Protein AF-A0A140IMV0-F1 (afdb_monomer_lite)

Radius of gyration: 42.69 Å; chains: 1; bounding box: 82×45×122 Å

Structure (mmCIF, N/CA/C/O backbone):
data_AF-A0A140IMV0-F1
#
_entry.id   AF-A0A140IMV0-F1
#
loop_
_atom_site.group_PDB
_atom_site.id
_atom_site.type_symbol
_atom_site.label_atom_id
_atom_site.label_alt_id
_atom_site.label_comp_id
_atom_site.label_asym_id
_atom_site.label_entity_id
_atom_site.label_seq_id
_atom_site.pdbx_PDB_ins_code
_atom_site.Cartn_x
_atom_site.Cartn_y
_atom_site.Cartn_z
_atom_site.occupancy
_atom_site.B_iso_or_equiv
_atom_site.auth_seq_id
_atom_site.auth_comp_id
_atom_site.auth_asym_id
_atom_site.auth_atom_id
_atom_site.pdbx_PDB_model_num
ATOM 1 N N . MET A 1 1 ? -24.530 -7.881 -41.278 1.00 32.69 1 MET A N 1
ATOM 2 C CA . MET A 1 1 ? -24.099 -7.333 -42.583 1.00 32.69 1 MET A CA 1
ATOM 3 C C . MET A 1 1 ? -24.247 -5.823 -42.525 1.00 32.69 1 MET A C 1
ATOM 5 O O . MET A 1 1 ? -25.367 -5.347 -42.619 1.00 32.69 1 MET A O 1
ATOM 9 N N . ILE A 1 2 ? -23.168 -5.076 -42.292 1.00 26.00 2 ILE A N 1
ATOM 10 C CA . ILE A 1 2 ? -23.199 -3.607 -42.349 1.00 26.00 2 ILE A CA 1
ATOM 11 C C . ILE A 1 2 ? -22.262 -3.194 -43.484 1.00 26.00 2 ILE A C 1
ATOM 13 O O . ILE A 1 2 ? -21.064 -3.448 -43.417 1.00 26.00 2 ILE A O 1
ATOM 17 N N . LYS A 1 3 ? -22.844 -2.632 -44.548 1.00 30.38 3 LYS A N 1
ATOM 18 C CA . LYS A 1 3 ? -22.146 -1.852 -45.575 1.00 30.38 3 LYS A CA 1
ATOM 19 C C . LYS A 1 3 ? -21.940 -0.439 -45.022 1.00 30.38 3 LYS A C 1
ATOM 21 O O . LYS A 1 3 ? -22.886 0.121 -44.475 1.00 30.38 3 LYS A O 1
ATOM 26 N N . SER A 1 4 ? -20.768 0.153 -45.224 1.00 29.03 4 SER A N 1
ATOM 27 C CA . SER A 1 4 ? -20.570 1.598 -45.068 1.00 29.03 4 SER A CA 1
ATOM 28 C C . SER A 1 4 ? -19.849 2.156 -46.292 1.00 29.03 4 SER A C 1
ATOM 30 O O . SER A 1 4 ? -18.659 1.917 -46.485 1.00 29.03 4 SER A O 1
ATOM 32 N N . ASP A 1 5 ? -20.616 2.874 -47.111 1.00 29.89 5 ASP A N 1
ATOM 33 C CA . ASP A 1 5 ? -20.166 3.780 -48.167 1.00 29.89 5 ASP A CA 1
ATOM 34 C C . ASP A 1 5 ? -19.356 4.944 -47.575 1.00 29.89 5 ASP A C 1
ATOM 36 O O . ASP A 1 5 ? -19.823 5.620 -46.656 1.00 29.89 5 ASP A O 1
ATOM 40 N N . ILE A 1 6 ? -18.196 5.255 -48.159 1.00 30.48 6 ILE A N 1
ATOM 41 C CA . ILE A 1 6 ? -17.514 6.544 -47.978 1.00 30.48 6 ILE A CA 1
ATOM 42 C C . ILE A 1 6 ? -17.309 7.153 -49.369 1.00 30.48 6 ILE A C 1
ATOM 44 O O . ILE A 1 6 ? -16.515 6.658 -50.165 1.00 30.48 6 ILE A O 1
ATOM 48 N N . ARG A 1 7 ? -18.042 8.233 -49.673 1.00 29.97 7 ARG A N 1
ATOM 49 C CA . ARG A 1 7 ? -17.827 9.083 -50.858 1.00 29.97 7 ARG A CA 1
ATOM 50 C C . ARG A 1 7 ? -16.947 10.275 -50.481 1.00 29.97 7 ARG A C 1
ATOM 52 O O . ARG A 1 7 ? -17.288 11.017 -49.563 1.00 29.97 7 ARG A O 1
ATOM 59 N N . VAL A 1 8 ? -15.863 10.489 -51.226 1.00 37.72 8 VAL A N 1
ATOM 60 C CA . VAL A 1 8 ? -15.030 11.703 -51.162 1.00 37.72 8 VAL A CA 1
ATOM 61 C C . VAL A 1 8 ? -15.778 12.849 -51.855 1.00 37.72 8 VAL A C 1
ATOM 63 O O . VAL A 1 8 ? -16.279 12.676 -52.963 1.00 37.72 8 VAL A O 1
ATOM 66 N N . LYS A 1 9 ? -15.915 13.994 -51.177 1.00 36.72 9 LYS A N 1
ATOM 67 C CA . LYS A 1 9 ? -16.896 15.044 -51.509 1.00 36.72 9 LYS A CA 1
ATOM 68 C C . LYS A 1 9 ? -16.379 16.254 -52.297 1.00 36.72 9 LYS A C 1
ATOM 70 O O . LYS A 1 9 ? -17.172 17.164 -52.498 1.00 36.72 9 LYS A O 1
ATOM 75 N N . ASP A 1 10 ? -15.130 16.298 -52.765 1.00 36.03 10 ASP A N 1
ATOM 76 C CA . ASP A 1 10 ? -14.659 17.495 -53.479 1.00 36.03 10 ASP A CA 1
ATOM 77 C C . ASP A 1 10 ? -13.614 17.203 -54.583 1.00 36.03 10 ASP A C 1
ATOM 79 O O . ASP A 1 10 ? -12.468 16.861 -54.271 1.00 36.03 10 ASP A O 1
ATOM 83 N N . PRO A 1 11 ? -13.973 17.309 -55.880 1.00 39.28 11 PRO A N 1
ATOM 84 C CA . PRO A 1 11 ? -13.062 17.033 -56.996 1.00 39.28 11 PRO A CA 1
ATOM 85 C C . PRO A 1 11 ? -11.949 18.085 -57.152 1.00 39.28 11 PRO A C 1
ATOM 87 O O . PRO A 1 11 ? -10.886 17.775 -57.694 1.00 39.28 11 PRO A O 1
ATOM 90 N N . CYS A 1 12 ? -12.133 19.302 -56.628 1.00 33.38 12 CYS A N 1
ATOM 91 C CA . CYS A 1 12 ? -11.136 20.377 -56.710 1.00 33.38 12 CYS A CA 1
ATOM 92 C C . CYS A 1 12 ? -9.928 20.135 -55.788 1.00 33.38 12 CYS A C 1
ATOM 94 O O . CYS A 1 12 ? -8.799 20.496 -56.128 1.00 33.38 12 CYS A O 1
ATOM 96 N N . LEU A 1 13 ? -10.142 19.461 -54.652 1.00 39.31 13 LEU A N 1
ATOM 97 C CA . LEU A 1 13 ? -9.079 19.103 -53.709 1.00 39.31 13 LEU A CA 1
ATOM 98 C C . LEU A 1 13 ? -8.133 18.043 -54.303 1.00 39.31 13 LEU A C 1
ATOM 100 O O . LEU A 1 13 ? -6.920 18.118 -54.115 1.00 39.31 13 LEU A O 1
ATOM 104 N N . GLY A 1 14 ? -8.676 17.109 -55.092 1.00 36.22 14 GLY A N 1
ATOM 105 C CA . GLY A 1 14 ? -7.896 16.091 -55.801 1.00 36.22 14 GLY A CA 1
ATOM 106 C C . GLY A 1 14 ? -6.920 16.687 -56.817 1.00 36.22 14 GLY A C 1
ATOM 107 O O . GLY A 1 14 ? -5.756 16.292 -56.875 1.00 36.22 14 GLY A O 1
ATOM 108 N N . ILE A 1 15 ? -7.356 17.692 -57.579 1.00 37.53 15 ILE A N 1
ATOM 109 C CA . ILE A 1 15 ? -6.535 18.330 -58.622 1.00 37.53 15 ILE A CA 1
ATOM 110 C C . ILE A 1 15 ? -5.399 19.169 -58.008 1.00 37.53 15 ILE A C 1
ATOM 112 O O . ILE A 1 15 ? -4.266 19.125 -58.491 1.00 37.53 15 ILE A O 1
ATOM 116 N N . LEU A 1 16 ? -5.661 19.870 -56.898 1.00 35.12 16 LEU A N 1
ATOM 117 C CA . LEU A 1 16 ? -4.664 20.700 -56.208 1.00 35.12 16 LEU A CA 1
ATOM 118 C C . LEU A 1 16 ? -3.542 19.863 -55.563 1.00 35.12 16 LEU A C 1
ATOM 120 O O . LEU A 1 16 ? -2.374 20.259 -55.584 1.00 35.12 16 LEU A O 1
ATOM 124 N N . ILE A 1 17 ? -3.890 18.688 -55.028 1.00 37.38 17 ILE A N 1
ATOM 125 C CA . ILE A 1 17 ? -2.933 17.720 -54.473 1.00 37.38 17 ILE A CA 1
ATOM 126 C C . ILE A 1 17 ? -2.073 17.128 -55.597 1.00 37.38 17 ILE A C 1
ATOM 128 O O . ILE A 1 17 ? -0.850 17.087 -55.480 1.00 37.38 17 ILE A O 1
ATOM 132 N N . THR A 1 18 ? -2.690 16.768 -56.726 1.00 38.25 18 THR A N 1
ATOM 133 C CA . THR A 1 18 ? -1.988 16.165 -57.872 1.00 38.25 18 THR A CA 1
ATOM 134 C C . THR A 1 18 ? -0.963 17.128 -58.491 1.00 38.25 18 THR A C 1
ATOM 136 O O . THR A 1 18 ? 0.164 16.729 -58.789 1.00 38.25 18 THR A O 1
ATOM 139 N N . LEU A 1 19 ? -1.304 18.418 -58.612 1.00 33.97 19 LEU A N 1
ATOM 140 C CA . LEU A 1 19 ? -0.394 19.450 -59.130 1.00 33.97 19 LEU A CA 1
ATOM 141 C C . LEU A 1 19 ? 0.765 19.769 -58.170 1.00 33.97 19 LEU A C 1
ATOM 143 O O . LEU A 1 19 ? 1.889 19.973 -58.625 1.00 33.97 19 LEU A O 1
ATOM 147 N N . ARG A 1 20 ? 0.535 19.763 -56.848 1.00 35.16 20 ARG A N 1
ATOM 148 C CA . ARG A 1 20 ? 1.615 19.949 -55.857 1.00 35.16 20 ARG A CA 1
ATOM 149 C C . ARG A 1 20 ? 2.569 18.756 -55.795 1.00 35.16 20 ARG A C 1
ATOM 151 O O . ARG A 1 20 ? 3.771 18.962 -55.639 1.00 35.16 20 ARG A O 1
ATOM 158 N N . CYS A 1 21 ? 2.063 17.535 -55.969 1.00 35.91 21 CYS A N 1
ATOM 159 C CA . CYS A 1 21 ? 2.893 16.334 -56.050 1.00 35.91 21 CYS A CA 1
ATOM 160 C C . CYS A 1 21 ? 3.811 16.366 -57.284 1.00 35.91 21 CYS A C 1
ATOM 162 O O . CYS A 1 21 ? 5.008 16.122 -57.151 1.00 35.91 21 CYS A O 1
ATOM 164 N N . LEU A 1 22 ? 3.303 16.751 -58.460 1.00 35.62 22 LEU A N 1
ATOM 165 C CA . LEU A 1 22 ? 4.102 16.832 -59.694 1.00 35.62 22 LEU A CA 1
ATOM 166 C C . LEU A 1 22 ? 5.290 17.808 -59.593 1.00 35.62 22 LEU A C 1
ATOM 168 O O . LEU A 1 22 ? 6.370 17.509 -60.099 1.00 35.62 22 LEU A O 1
ATOM 172 N N . VAL A 1 23 ? 5.124 18.935 -58.892 1.00 37.00 23 VAL A N 1
ATOM 173 C CA . VAL A 1 23 ? 6.201 19.922 -58.675 1.00 37.00 23 VAL A CA 1
ATOM 174 C C . VAL A 1 23 ? 7.258 19.412 -57.685 1.00 37.00 23 VAL A C 1
ATOM 176 O O . VAL A 1 23 ? 8.443 19.682 -57.865 1.00 37.00 23 VAL A O 1
ATOM 179 N N . TYR A 1 24 ? 6.860 18.636 -56.671 1.00 36.84 24 TYR A N 1
ATOM 180 C CA . TYR A 1 24 ? 7.780 18.099 -55.660 1.00 36.84 24 TYR A CA 1
ATOM 181 C C . TYR A 1 24 ? 8.620 16.919 -56.190 1.00 36.84 24 TYR A C 1
ATOM 183 O O . TYR A 1 24 ? 9.798 16.785 -55.858 1.00 36.84 24 TYR A O 1
ATOM 191 N N . PHE A 1 25 ? 8.051 16.094 -57.076 1.00 40.47 25 PHE A N 1
ATOM 192 C CA . PHE A 1 25 ? 8.742 14.933 -57.652 1.00 40.47 25 PHE A CA 1
ATOM 193 C C . PHE A 1 25 ? 9.698 15.266 -58.806 1.00 40.47 25 PHE A C 1
ATOM 195 O O . PHE A 1 25 ? 10.614 14.484 -59.067 1.00 40.47 25 PHE A O 1
ATOM 202 N N . GLY A 1 26 ? 9.567 16.439 -59.438 1.00 36.75 26 GLY A N 1
ATOM 203 C CA . GLY A 1 26 ? 10.489 16.893 -60.487 1.00 36.75 26 GLY A CA 1
ATOM 204 C C . GLY A 1 26 ? 11.943 17.085 -60.025 1.00 36.75 26 GLY A C 1
ATOM 205 O O . GLY A 1 26 ? 12.837 17.119 -60.863 1.00 36.75 26 GLY A O 1
ATOM 206 N N . PHE A 1 27 ? 12.198 17.169 -58.712 1.00 36.78 27 PHE A N 1
ATOM 207 C CA . PHE A 1 27 ? 13.518 17.512 -58.161 1.00 36.78 27 PHE A CA 1
ATOM 208 C C . PHE A 1 27 ? 14.241 16.388 -57.396 1.00 36.78 27 PHE A C 1
ATOM 210 O O . PHE A 1 27 ? 15.430 16.525 -57.125 1.00 36.78 27 PHE A O 1
ATOM 217 N N . GLN A 1 28 ? 13.573 15.284 -57.034 1.00 37.41 28 GLN A N 1
ATOM 218 C CA . GLN A 1 28 ? 14.140 14.266 -56.120 1.00 37.41 28 GLN A CA 1
ATOM 219 C C . GLN A 1 28 ? 14.054 12.814 -56.641 1.00 37.41 28 GLN A C 1
ATOM 221 O O . GLN A 1 28 ? 14.652 11.913 -56.054 1.00 37.41 28 GLN A O 1
ATOM 226 N N . GLY A 1 29 ? 13.369 12.560 -57.764 1.00 40.28 29 GLY A N 1
ATOM 227 C CA . GLY A 1 29 ? 13.136 11.202 -58.285 1.00 40.28 29 GLY A CA 1
ATOM 228 C C . GLY A 1 29 ? 14.360 10.473 -58.862 1.00 40.28 29 GLY A C 1
ATOM 229 O O . GLY A 1 29 ? 14.289 9.274 -59.114 1.00 40.28 29 GLY A O 1
ATOM 230 N N . PHE A 1 30 ? 15.490 11.156 -59.062 1.00 38.12 30 PHE A N 1
ATOM 231 C CA . PHE A 1 30 ? 16.636 10.579 -59.776 1.00 38.12 30 PHE A CA 1
ATOM 232 C C . PHE A 1 30 ? 17.578 9.727 -58.908 1.00 38.12 30 PHE A C 1
ATOM 234 O O . PHE A 1 30 ? 18.278 8.871 -59.439 1.00 38.12 30 PHE A O 1
ATOM 241 N N . ASN A 1 31 ? 17.578 9.895 -57.580 1.00 38.22 31 ASN A N 1
ATOM 242 C CA . ASN A 1 31 ? 18.575 9.243 -56.716 1.00 38.22 31 ASN A CA 1
ATOM 243 C C . ASN A 1 31 ? 18.195 7.829 -56.239 1.00 38.22 31 ASN A C 1
ATOM 245 O O . ASN A 1 31 ? 19.066 7.087 -55.793 1.00 38.22 31 ASN A O 1
ATOM 249 N N . TYR A 1 32 ? 16.930 7.416 -56.368 1.00 38.84 32 TYR A N 1
ATOM 250 C CA . TYR A 1 32 ? 16.455 6.107 -55.885 1.00 38.84 32 TYR A CA 1
ATOM 251 C C . TYR A 1 32 ? 16.381 5.013 -56.965 1.00 38.84 32 TYR A C 1
ATOM 253 O O . TYR A 1 32 ? 16.213 3.839 -56.640 1.00 38.84 32 TYR A O 1
ATOM 261 N N . LEU A 1 33 ? 16.575 5.367 -58.240 1.00 39.72 33 LEU A N 1
ATOM 262 C CA . LEU A 1 33 ? 16.543 4.439 -59.382 1.00 39.72 33 LEU A CA 1
ATOM 263 C C . LEU A 1 33 ? 17.687 3.404 -59.383 1.00 39.72 33 LEU A C 1
ATOM 265 O O . LEU A 1 33 ? 17.587 2.392 -60.070 1.00 39.72 33 LEU A O 1
ATOM 269 N N . ASN A 1 34 ? 18.747 3.616 -58.595 1.00 40.22 34 ASN A N 1
ATOM 270 C CA . ASN A 1 34 ? 19.960 2.790 -58.637 1.00 40.22 34 ASN A CA 1
ATOM 271 C C . ASN A 1 34 ? 20.009 1.629 -57.628 1.00 40.22 34 ASN A C 1
ATOM 273 O O . ASN A 1 34 ? 20.915 0.806 -57.717 1.00 40.22 34 ASN A O 1
ATOM 277 N N . LEU A 1 35 ? 19.075 1.533 -56.674 1.00 41.47 35 LEU A N 1
ATOM 278 C CA . LEU A 1 35 ? 19.192 0.559 -55.577 1.00 41.47 35 LEU A CA 1
ATOM 279 C C . LEU A 1 35 ? 18.556 -0.815 -55.859 1.00 41.47 35 LEU A C 1
ATOM 281 O O . LEU A 1 35 ? 19.020 -1.794 -55.287 1.00 41.47 35 LEU A O 1
ATOM 285 N N . TYR A 1 36 ? 17.562 -0.934 -56.756 1.00 42.25 36 TYR A N 1
ATOM 286 C CA . TYR A 1 36 ? 16.886 -2.222 -57.029 1.00 42.25 36 TYR A CA 1
ATOM 287 C C . TYR A 1 36 ? 16.381 -2.367 -58.485 1.00 42.25 36 TYR A C 1
ATOM 289 O O . TYR A 1 36 ? 15.182 -2.239 -58.745 1.00 42.25 36 TYR A O 1
ATOM 297 N N . PRO A 1 37 ? 17.262 -2.677 -59.458 1.00 41.34 37 PRO A N 1
ATOM 298 C CA . PRO A 1 37 ? 16.902 -2.742 -60.883 1.00 41.34 37 PRO A CA 1
ATOM 299 C C . PRO A 1 37 ? 15.989 -3.927 -61.249 1.00 41.34 37 PRO A C 1
ATOM 301 O O . PRO A 1 37 ? 15.184 -3.844 -62.175 1.00 41.34 37 PRO A O 1
ATOM 304 N N . SER A 1 38 ? 16.087 -5.040 -60.517 1.00 40.31 38 SER A N 1
ATOM 305 C CA . SER A 1 38 ? 15.395 -6.299 -60.834 1.00 40.31 38 SER A CA 1
ATOM 306 C C . SER A 1 38 ? 13.896 -6.300 -60.511 1.00 40.31 38 SER A C 1
ATOM 308 O O . SER A 1 38 ? 13.166 -7.148 -61.021 1.00 40.31 38 SER A O 1
ATOM 310 N N . PHE A 1 39 ? 13.410 -5.343 -59.715 1.00 40.59 39 PHE A N 1
ATOM 311 C CA . PHE A 1 39 ? 11.999 -5.260 -59.317 1.00 40.59 39 PHE A CA 1
ATOM 312 C C . PHE A 1 39 ? 11.104 -4.533 -60.337 1.00 40.59 39 PHE A C 1
ATOM 314 O O . PHE A 1 39 ? 9.889 -4.726 -60.346 1.00 40.59 39 PHE A O 1
ATOM 321 N N . TRP A 1 40 ? 11.686 -3.735 -61.237 1.00 42.19 40 TRP A N 1
ATOM 322 C CA . TRP A 1 40 ? 10.932 -2.903 -62.187 1.00 42.19 40 TRP A CA 1
ATOM 323 C C . TRP A 1 40 ? 10.534 -3.622 -63.485 1.00 42.19 40 TRP A C 1
ATOM 325 O O . TRP A 1 40 ? 9.651 -3.158 -64.204 1.00 42.19 40 TRP A O 1
ATOM 335 N N . LEU A 1 41 ? 11.105 -4.799 -63.757 1.00 40.44 41 LEU A N 1
ATOM 336 C CA . LEU A 1 41 ? 10.857 -5.582 -64.978 1.00 40.44 41 LEU A CA 1
ATOM 337 C C . LEU A 1 41 ? 9.465 -6.239 -65.050 1.00 40.44 41 LEU A C 1
ATOM 339 O O . LEU A 1 41 ? 9.111 -6.792 -66.087 1.00 40.44 41 LEU A O 1
ATOM 343 N N . ARG A 1 42 ? 8.652 -6.174 -63.985 1.00 41.62 42 ARG A N 1
ATOM 344 C CA . ARG A 1 42 ? 7.301 -6.771 -63.942 1.00 41.62 42 ARG A CA 1
ATOM 345 C C . ARG A 1 42 ? 6.146 -5.770 -64.056 1.00 41.62 42 ARG A C 1
ATOM 347 O O . ARG A 1 42 ? 5.027 -6.117 -63.701 1.00 41.62 42 ARG A O 1
ATOM 354 N N . GLY A 1 43 ? 6.396 -4.546 -64.533 1.00 40.69 43 GLY A N 1
ATOM 355 C CA . GLY A 1 43 ? 5.398 -3.643 -65.143 1.00 40.69 43 GLY A CA 1
ATOM 356 C C . GLY A 1 43 ? 4.194 -3.159 -64.311 1.00 40.69 43 GLY A C 1
ATOM 357 O O . GLY A 1 43 ? 3.496 -2.258 -64.761 1.00 40.69 43 GLY A O 1
ATOM 358 N N . VAL A 1 44 ? 3.938 -3.701 -63.116 1.00 41.75 44 VAL A N 1
ATOM 359 C CA . VAL A 1 44 ? 2.713 -3.439 -62.328 1.00 41.75 44 VAL A CA 1
ATOM 360 C C . VAL A 1 44 ? 3.019 -2.981 -60.892 1.00 41.75 44 VAL A C 1
ATOM 362 O O . VAL A 1 44 ? 2.173 -2.388 -60.233 1.00 41.75 44 VAL A O 1
ATOM 365 N N . PHE A 1 45 ? 4.245 -3.171 -60.398 1.00 43.94 45 PHE A N 1
ATOM 366 C CA . PHE A 1 45 ? 4.558 -3.010 -58.968 1.00 43.94 45 PHE A CA 1
ATOM 367 C C . PHE A 1 45 ? 4.991 -1.605 -58.532 1.00 43.94 45 PHE A C 1
ATOM 369 O O . PHE A 1 45 ? 4.870 -1.244 -57.362 1.00 43.94 45 PHE A O 1
ATOM 376 N N . ALA A 1 46 ? 5.457 -0.785 -59.466 1.00 42.81 46 ALA A N 1
ATOM 377 C CA . ALA A 1 46 ? 5.963 0.547 -59.176 1.00 42.81 46 ALA A CA 1
ATOM 378 C C . ALA A 1 46 ? 4.908 1.586 -58.752 1.00 42.81 46 ALA A C 1
ATOM 380 O O . ALA A 1 46 ? 5.158 2.319 -57.793 1.00 42.81 46 ALA A O 1
ATOM 381 N N . PRO A 1 47 ? 3.720 1.657 -59.387 1.00 42.91 47 PRO A N 1
ATOM 382 C CA . PRO A 1 47 ? 2.697 2.616 -58.981 1.00 42.91 47 PRO A CA 1
ATOM 383 C C . PRO A 1 47 ? 2.129 2.272 -57.603 1.00 42.91 47 PRO A C 1
ATOM 385 O O . PRO A 1 47 ? 1.875 3.171 -56.810 1.00 42.91 47 PRO A O 1
ATOM 388 N N . CYS A 1 48 ? 1.988 0.979 -57.286 1.00 42.50 48 CYS A N 1
ATOM 389 C CA . CYS A 1 48 ? 1.467 0.516 -56.001 1.00 42.50 48 CYS A CA 1
ATOM 390 C C . CYS A 1 48 ? 2.398 0.863 -54.834 1.00 42.50 48 CYS A C 1
ATOM 392 O O . CYS A 1 48 ? 1.905 1.309 -53.806 1.00 42.50 48 CYS A O 1
ATOM 394 N N . PHE A 1 49 ? 3.722 0.736 -54.990 1.00 46.69 49 PHE A N 1
ATOM 395 C CA . PHE A 1 49 ? 4.690 1.107 -53.945 1.00 46.69 49 PHE A CA 1
ATOM 396 C C . PHE A 1 49 ? 4.731 2.618 -53.687 1.00 46.69 49 PHE A C 1
ATOM 398 O O . PHE A 1 49 ? 4.773 3.050 -52.536 1.00 46.69 49 PHE A O 1
ATOM 405 N N . VAL A 1 50 ? 4.664 3.423 -54.751 1.00 44.91 50 VAL A N 1
ATOM 406 C CA . VAL A 1 50 ? 4.619 4.888 -54.647 1.00 44.91 50 VAL A CA 1
ATOM 407 C C . VAL A 1 50 ? 3.295 5.345 -54.023 1.00 44.91 50 VAL A C 1
ATOM 409 O O . VAL A 1 50 ? 3.307 6.208 -53.150 1.00 44.91 50 VAL A O 1
ATOM 412 N N . PHE A 1 51 ? 2.165 4.715 -54.366 1.00 44.72 51 PHE A N 1
ATOM 413 C CA . PHE A 1 51 ? 0.879 4.964 -53.700 1.00 44.72 51 PHE A CA 1
ATOM 414 C C . PHE A 1 51 ? 0.885 4.549 -52.223 1.00 44.72 51 PHE A C 1
ATOM 416 O O . PHE A 1 51 ? 0.338 5.274 -51.400 1.00 44.72 51 PHE A O 1
ATOM 423 N N . LEU A 1 52 ? 1.524 3.429 -51.868 1.00 46.78 52 LEU A N 1
ATOM 424 C CA . LEU A 1 52 ? 1.634 2.946 -50.487 1.00 46.78 52 LEU A CA 1
ATOM 425 C C . LEU A 1 52 ? 2.429 3.924 -49.606 1.00 46.78 52 LEU A C 1
ATOM 427 O O . LEU A 1 52 ? 2.002 4.231 -48.496 1.00 46.78 52 LEU A O 1
ATOM 431 N N . PHE A 1 53 ? 3.542 4.457 -50.127 1.00 47.41 53 PHE A N 1
ATOM 432 C CA . PHE A 1 53 ? 4.360 5.467 -49.446 1.00 47.41 53 PHE A CA 1
ATOM 433 C C . PHE A 1 53 ? 3.630 6.813 -49.319 1.00 47.41 53 PHE A C 1
ATOM 435 O O . PHE A 1 53 ? 3.545 7.355 -48.220 1.00 47.41 53 PHE A O 1
ATOM 442 N N . ILE A 1 54 ? 3.008 7.302 -50.402 1.00 43.28 54 ILE A N 1
ATOM 443 C CA . ILE A 1 54 ? 2.190 8.534 -50.393 1.00 43.28 54 ILE A CA 1
ATOM 444 C C . ILE A 1 54 ? 1.010 8.425 -49.405 1.00 43.28 54 ILE A C 1
ATOM 446 O O . ILE A 1 54 ? 0.571 9.429 -48.836 1.00 43.28 54 ILE A O 1
ATOM 450 N N . TRP A 1 55 ? 0.474 7.221 -49.187 1.00 44.97 55 TRP A N 1
ATOM 451 C CA . TRP A 1 55 ? -0.688 6.993 -48.326 1.00 44.97 55 TRP A CA 1
ATOM 452 C C . TRP A 1 55 ? -0.319 6.769 -46.845 1.00 44.97 55 TRP A C 1
ATOM 454 O O . TRP A 1 55 ? -1.060 7.212 -45.966 1.00 44.97 55 TRP A O 1
ATOM 464 N N . LEU A 1 56 ? 0.849 6.181 -46.552 1.00 46.75 56 LEU A N 1
ATOM 465 C CA . LEU A 1 56 ? 1.378 6.011 -45.187 1.00 46.75 56 LEU A CA 1
ATOM 466 C C . LEU A 1 56 ? 1.764 7.345 -44.524 1.00 46.75 56 LEU A C 1
ATOM 468 O O . LEU A 1 56 ? 1.424 7.554 -43.358 1.00 46.75 56 LEU A O 1
ATOM 472 N N . ASP A 1 57 ? 2.364 8.280 -45.268 1.00 43.94 57 ASP A N 1
ATOM 473 C CA . ASP A 1 57 ? 2.709 9.614 -44.743 1.00 43.94 57 ASP A CA 1
ATOM 474 C C . ASP A 1 57 ? 1.460 10.448 -44.383 1.00 43.94 57 ASP A C 1
ATOM 476 O O . ASP A 1 57 ? 1.479 11.252 -43.451 1.00 43.94 57 ASP A O 1
ATOM 480 N N . ASN A 1 58 ? 0.330 10.213 -45.063 1.00 40.62 58 ASN A N 1
ATOM 481 C CA . ASN A 1 58 ? -0.948 10.878 -44.775 1.00 40.62 58 ASN A CA 1
ATOM 482 C C . ASN A 1 58 ? -1.758 10.205 -43.645 1.00 40.62 58 ASN A C 1
ATOM 484 O O . ASN A 1 58 ? -2.607 10.851 -43.028 1.00 40.62 58 ASN A O 1
ATOM 488 N N . LEU A 1 59 ? -1.501 8.931 -43.327 1.00 42.19 59 LEU A N 1
ATOM 489 C CA . LEU A 1 59 ? -2.188 8.194 -42.253 1.00 42.19 59 LEU A CA 1
ATOM 490 C C . LEU A 1 59 ? -1.813 8.697 -40.852 1.00 42.19 59 LEU A C 1
ATOM 492 O O . LEU A 1 59 ? -2.671 8.743 -39.967 1.00 42.19 59 LEU A O 1
ATOM 496 N N . ILE A 1 60 ? -0.572 9.161 -40.681 1.00 44.00 60 ILE A N 1
ATOM 497 C CA . ILE A 1 60 ? -0.094 9.823 -39.454 1.00 44.00 60 ILE A CA 1
ATOM 498 C C . ILE A 1 60 ? -0.899 11.107 -39.174 1.00 44.00 60 ILE A C 1
ATOM 500 O O . ILE A 1 60 ? -1.116 11.470 -38.020 1.00 44.00 60 ILE A O 1
ATOM 504 N N . VAL A 1 61 ? -1.404 11.763 -40.223 1.00 36.44 61 VAL A N 1
ATOM 505 C CA . VAL A 1 61 ? -2.150 13.028 -40.135 1.00 36.44 61 VAL A CA 1
ATOM 506 C C . VAL A 1 61 ? -3.649 12.812 -39.858 1.00 36.44 61 VAL A C 1
ATOM 508 O O . VAL A 1 61 ? -4.304 13.704 -39.323 1.00 36.44 61 VAL A O 1
ATOM 511 N N . LEU A 1 62 ? -4.208 11.633 -40.169 1.00 36.97 62 LEU A N 1
ATOM 512 C CA . LEU A 1 62 ? -5.662 11.378 -40.147 1.00 36.97 62 LEU A CA 1
ATOM 513 C C . LEU A 1 62 ? -6.169 10.491 -38.996 1.00 36.97 62 LEU A C 1
ATOM 515 O O . LEU A 1 62 ? -7.379 10.320 -38.862 1.00 36.97 62 LEU A O 1
ATOM 519 N N . ASN A 1 63 ? -5.283 9.972 -38.138 1.00 40.38 63 ASN A N 1
ATOM 520 C CA . ASN A 1 63 ? -5.641 9.279 -36.888 1.00 40.38 63 ASN A CA 1
ATOM 521 C C . ASN A 1 63 ? -6.631 8.099 -37.073 1.00 40.38 63 ASN A C 1
ATOM 523 O O . ASN A 1 63 ? -7.529 7.878 -36.257 1.00 40.38 63 ASN A O 1
ATOM 527 N N . LEU A 1 64 ? -6.500 7.353 -38.176 1.00 43.41 64 LEU A N 1
ATOM 528 C CA . LEU A 1 64 ? -7.330 6.182 -38.480 1.00 43.41 64 LEU A CA 1
ATOM 529 C C . LEU A 1 64 ? -6.804 4.920 -37.776 1.00 43.41 64 LEU A C 1
ATOM 531 O O . LEU A 1 64 ? -5.605 4.762 -37.550 1.00 43.41 64 LEU A O 1
ATOM 535 N N . ASN A 1 65 ? -7.708 3.993 -37.443 1.00 47.88 65 ASN A N 1
ATOM 536 C CA . ASN A 1 65 ? -7.374 2.742 -36.763 1.00 47.88 65 ASN A CA 1
ATOM 537 C C . ASN A 1 65 ? -6.589 1.798 -37.695 1.00 47.88 65 ASN A C 1
ATOM 539 O O . ASN A 1 65 ? -7.101 1.313 -38.703 1.00 47.88 65 ASN A O 1
ATOM 543 N N . LEU A 1 66 ? -5.345 1.506 -37.311 1.00 47.81 66 LEU A N 1
ATOM 544 C CA . LEU A 1 66 ? -4.373 0.672 -38.031 1.00 47.81 66 LEU A CA 1
ATOM 545 C C . LEU A 1 66 ? -4.913 -0.717 -38.439 1.00 47.81 66 LEU A C 1
ATOM 547 O O . LEU A 1 66 ? -4.532 -1.262 -39.476 1.00 47.81 66 LEU A O 1
ATOM 551 N N . ARG A 1 67 ? -5.866 -1.276 -37.681 1.00 48.56 67 ARG A N 1
ATOM 552 C CA . ARG A 1 67 ? -6.485 -2.579 -37.987 1.00 48.56 67 ARG A CA 1
ATOM 553 C C . ARG A 1 67 ? -7.395 -2.550 -39.221 1.00 48.56 67 ARG A C 1
ATOM 555 O O . ARG A 1 67 ? -7.456 -3.532 -39.967 1.00 48.56 67 ARG A O 1
ATOM 562 N N . ASP A 1 68 ? -8.083 -1.435 -39.438 1.00 50.00 68 ASP A N 1
ATOM 563 C CA . ASP A 1 68 ? -8.993 -1.263 -40.575 1.00 50.00 68 ASP A CA 1
ATOM 564 C C . ASP A 1 68 ? -8.193 -1.069 -41.868 1.00 50.00 68 ASP A C 1
ATOM 566 O O . ASP A 1 68 ? -8.549 -1.599 -42.921 1.00 50.00 68 ASP A O 1
ATOM 570 N N . VAL A 1 69 ? -7.034 -0.414 -41.750 1.00 50.56 69 VAL A N 1
ATOM 571 C CA . VAL A 1 69 ? -6.058 -0.240 -42.829 1.00 50.56 69 VAL A CA 1
ATOM 572 C C . VAL A 1 69 ? -5.480 -1.581 -43.291 1.00 50.56 69 VAL A C 1
ATOM 574 O O . VAL A 1 69 ? -5.494 -1.872 -44.486 1.00 50.56 69 VAL A O 1
ATOM 577 N N . TYR A 1 70 ? -5.035 -2.431 -42.360 1.00 53.34 70 TYR A N 1
ATOM 578 C CA . TYR A 1 70 ? -4.531 -3.770 -42.688 1.00 53.34 70 TYR A CA 1
ATOM 579 C C . TYR A 1 70 ? -5.585 -4.615 -43.420 1.00 53.34 70 TYR A C 1
ATOM 581 O O . TYR A 1 70 ? -5.301 -5.236 -44.443 1.00 53.34 70 TYR A O 1
ATOM 589 N N . SER A 1 71 ? -6.830 -4.580 -42.937 1.00 53.09 71 SER A N 1
ATOM 590 C CA . SER A 1 71 ? -7.941 -5.330 -43.535 1.00 53.09 71 SER A CA 1
ATOM 591 C C . SER A 1 71 ? -8.260 -4.857 -44.961 1.00 53.09 71 SER A C 1
ATOM 593 O O . SER A 1 71 ? -8.575 -5.674 -45.825 1.00 53.09 71 SER A O 1
ATOM 595 N N . PHE A 1 72 ? -8.135 -3.553 -45.225 1.00 54.69 72 PHE A N 1
ATOM 596 C CA . PHE A 1 72 ? -8.341 -2.958 -46.546 1.00 54.69 72 PHE A CA 1
ATOM 597 C C . PHE A 1 72 ? -7.233 -3.328 -47.547 1.00 54.69 72 PHE A C 1
ATOM 599 O O . PHE A 1 72 ? -7.532 -3.695 -48.682 1.00 54.69 72 PHE A O 1
ATOM 606 N N . VAL A 1 73 ? -5.963 -3.301 -47.125 1.00 52.44 73 VAL A N 1
ATOM 607 C CA . VAL A 1 73 ? -4.815 -3.659 -47.984 1.00 52.44 73 VAL A CA 1
ATOM 608 C C . VAL A 1 73 ? -4.832 -5.148 -48.346 1.00 52.44 73 VAL A C 1
ATOM 610 O O . VAL A 1 73 ? -4.640 -5.500 -49.510 1.00 52.44 73 VAL A O 1
ATOM 613 N N . VAL A 1 74 ? -5.146 -6.026 -47.387 1.00 55.66 74 VAL A N 1
ATOM 614 C CA . VAL A 1 74 ? -5.298 -7.472 -47.642 1.00 55.66 74 VAL A CA 1
ATOM 615 C C . VAL A 1 74 ? -6.436 -7.745 -48.634 1.00 55.66 74 VAL A C 1
ATOM 617 O O . VAL A 1 74 ? -6.292 -8.598 -49.510 1.00 55.66 74 VAL A O 1
ATOM 620 N N . ALA A 1 75 ? -7.543 -6.998 -48.542 1.00 55.41 75 ALA A N 1
ATOM 621 C CA . ALA A 1 75 ? -8.677 -7.131 -49.457 1.00 55.41 75 ALA A CA 1
ATOM 622 C C . ALA A 1 75 ? -8.373 -6.651 -50.891 1.00 55.41 75 ALA A C 1
ATOM 624 O O . ALA A 1 75 ? -8.946 -7.188 -51.837 1.00 55.41 75 ALA A O 1
ATOM 625 N N . LEU A 1 76 ? -7.487 -5.664 -51.059 1.00 49.88 76 LEU A N 1
ATOM 626 C CA . LEU A 1 76 ? -7.102 -5.111 -52.365 1.00 49.88 76 LEU A CA 1
ATOM 627 C C . LEU A 1 76 ? -6.038 -5.938 -53.087 1.00 49.88 76 LEU A C 1
ATOM 629 O O . LEU A 1 76 ? -6.117 -6.101 -54.302 1.00 49.88 76 LEU A O 1
ATOM 633 N N . CYS A 1 77 ? -5.028 -6.424 -52.364 1.00 56.69 77 CYS A N 1
ATOM 634 C CA . CYS A 1 77 ? -3.852 -7.011 -53.001 1.00 56.69 77 CYS A CA 1
ATOM 635 C C . CYS A 1 77 ? -4.010 -8.499 -53.322 1.00 56.69 77 CYS A C 1
ATOM 637 O O . CYS A 1 77 ? -3.362 -8.958 -54.254 1.00 56.69 77 CYS A O 1
ATOM 639 N N . GLY A 1 78 ? -4.850 -9.249 -52.593 1.00 49.75 78 GLY A N 1
ATOM 640 C CA . GLY A 1 78 ? -5.215 -10.645 -52.905 1.00 49.75 78 GLY A CA 1
ATOM 641 C C . GLY A 1 78 ? -4.068 -11.671 -52.951 1.00 49.75 78 GLY A C 1
ATOM 642 O O . GLY A 1 78 ? -4.327 -12.868 -53.062 1.00 49.75 78 GLY A O 1
ATOM 643 N N . ASP A 1 79 ? -2.819 -11.226 -52.843 1.00 54.53 79 ASP A N 1
ATOM 644 C CA . ASP A 1 79 ? -1.618 -12.015 -53.065 1.00 54.53 79 ASP A CA 1
ATOM 645 C C . ASP A 1 79 ? -0.904 -12.297 -51.738 1.00 54.53 79 ASP A C 1
ATOM 647 O O . ASP A 1 79 ? -0.557 -11.386 -50.978 1.00 54.53 79 ASP A O 1
ATOM 651 N N . LYS A 1 80 ? -0.701 -13.584 -51.443 1.00 51.38 80 LYS A N 1
ATOM 652 C CA . LYS A 1 80 ? -0.149 -14.056 -50.164 1.00 51.38 80 LYS A CA 1
ATOM 653 C C . LYS A 1 80 ? 1.289 -13.585 -49.947 1.00 51.38 80 LYS A C 1
ATOM 655 O O . LYS A 1 80 ? 1.661 -13.337 -48.801 1.00 51.38 80 LYS A O 1
ATOM 660 N N . GLU A 1 81 ? 2.071 -13.424 -51.014 1.00 51.66 81 GLU A N 1
ATOM 661 C CA . GLU A 1 81 ? 3.447 -12.922 -50.907 1.00 51.66 81 GLU A CA 1
ATOM 662 C C . GLU A 1 81 ? 3.474 -11.437 -50.528 1.00 51.66 81 GLU A C 1
ATOM 664 O O . GLU A 1 81 ? 4.251 -11.038 -49.660 1.00 51.66 81 GLU A O 1
ATOM 669 N N . PHE A 1 82 ? 2.565 -10.628 -51.084 1.00 51.81 82 PHE A N 1
ATOM 670 C CA . PHE A 1 82 ? 2.447 -9.214 -50.725 1.00 51.81 82 PHE A CA 1
ATOM 671 C C . PHE A 1 82 ? 1.938 -9.031 -49.292 1.00 51.81 82 PHE A C 1
ATOM 673 O O . PHE A 1 82 ? 2.423 -8.157 -48.584 1.00 51.81 82 PHE A O 1
ATOM 680 N N . VAL A 1 83 ? 1.011 -9.876 -48.823 1.00 52.16 83 VAL A N 1
ATOM 681 C CA . VAL A 1 83 ? 0.553 -9.853 -47.422 1.00 52.16 83 VAL A CA 1
ATOM 682 C C . VAL A 1 83 ? 1.680 -10.224 -46.456 1.00 52.16 83 VAL A C 1
ATOM 684 O O . VAL A 1 83 ? 1.770 -9.613 -45.396 1.00 52.16 83 VAL A O 1
ATOM 687 N N . SER A 1 84 ? 2.559 -11.167 -46.816 1.00 50.19 84 SER A N 1
ATOM 688 C CA . SER A 1 84 ? 3.754 -11.488 -46.019 1.00 50.19 84 SER A CA 1
ATOM 689 C C . SER A 1 84 ? 4.712 -10.300 -45.965 1.00 50.19 84 SER A C 1
ATOM 691 O O . SER A 1 84 ? 5.065 -9.851 -44.879 1.00 50.19 84 SER A O 1
ATOM 693 N N . LEU A 1 85 ? 5.054 -9.730 -47.124 1.00 51.19 85 LEU A N 1
ATOM 694 C CA . LEU A 1 85 ? 5.980 -8.601 -47.217 1.00 51.19 85 LEU A CA 1
ATOM 695 C C . LEU A 1 85 ? 5.428 -7.350 -46.517 1.00 51.19 85 LEU A C 1
ATOM 697 O O . LEU A 1 85 ? 6.158 -6.637 -45.836 1.00 51.19 85 LEU A O 1
ATOM 701 N N . PHE A 1 86 ? 4.123 -7.097 -46.655 1.00 48.78 86 PHE A N 1
ATOM 702 C CA . PHE A 1 86 ? 3.431 -6.010 -45.972 1.00 48.78 86 PHE A CA 1
ATOM 703 C C . PHE A 1 86 ? 3.300 -6.294 -44.480 1.00 48.78 86 PHE A C 1
ATOM 705 O O . PHE A 1 86 ? 3.411 -5.360 -43.710 1.00 48.78 86 PHE A O 1
ATOM 712 N N . SER A 1 87 ? 3.123 -7.544 -44.041 1.00 48.47 87 SER A N 1
ATOM 713 C CA . SER A 1 87 ? 3.152 -7.901 -42.617 1.00 48.47 87 SER A CA 1
ATOM 714 C C . SER A 1 87 ? 4.534 -7.663 -42.009 1.00 48.47 87 SER A C 1
ATOM 716 O O . SER A 1 87 ? 4.614 -7.140 -40.901 1.00 48.47 87 SER A O 1
ATOM 718 N N . ASP A 1 88 ? 5.608 -7.969 -42.738 1.00 45.19 88 ASP A N 1
ATOM 719 C CA . ASP A 1 88 ? 6.984 -7.686 -42.319 1.00 45.19 88 ASP A CA 1
ATOM 720 C C . ASP A 1 88 ? 7.250 -6.173 -42.272 1.00 45.19 88 ASP A C 1
ATOM 722 O O . ASP A 1 88 ? 7.807 -5.661 -41.299 1.00 45.19 88 ASP A O 1
ATOM 726 N N . PHE A 1 89 ? 6.767 -5.427 -43.271 1.00 46.88 89 PHE A N 1
ATOM 727 C CA . PHE A 1 89 ? 6.863 -3.965 -43.315 1.00 46.88 89 PHE A CA 1
ATOM 728 C C . PHE A 1 89 ? 5.982 -3.283 -42.252 1.00 46.88 89 PHE A C 1
ATOM 730 O O . PHE A 1 89 ? 6.365 -2.277 -41.667 1.00 46.88 89 PHE A O 1
ATOM 737 N N . TYR A 1 90 ? 4.815 -3.853 -41.957 1.00 46.50 90 TYR A N 1
ATOM 738 C CA . TYR A 1 90 ? 3.864 -3.412 -40.937 1.00 46.50 90 TYR A CA 1
ATOM 739 C C . TYR A 1 90 ? 4.381 -3.732 -39.531 1.00 46.50 90 TYR A C 1
ATOM 741 O O . TYR A 1 90 ? 4.231 -2.910 -38.638 1.00 46.50 90 TYR A O 1
ATOM 749 N N . LEU A 1 91 ? 5.085 -4.851 -39.328 1.00 42.50 91 LEU A N 1
ATOM 750 C CA . LEU A 1 91 ? 5.870 -5.111 -38.115 1.00 42.50 91 LEU A CA 1
ATOM 751 C C . LEU A 1 91 ? 7.010 -4.095 -37.963 1.00 42.50 91 LEU A C 1
ATOM 753 O O . LEU A 1 91 ? 7.199 -3.563 -36.872 1.00 42.50 91 LEU A O 1
ATOM 757 N N . LEU A 1 92 ? 7.714 -3.766 -39.049 1.00 41.72 92 LEU A N 1
ATOM 758 C CA . LEU A 1 92 ? 8.731 -2.707 -39.080 1.00 41.72 92 LEU A CA 1
ATOM 759 C C . LEU A 1 92 ? 8.162 -1.300 -38.814 1.00 41.72 92 LEU A C 1
ATOM 761 O O . LEU A 1 92 ? 8.873 -0.476 -38.247 1.00 41.72 92 LEU A O 1
ATOM 765 N N . ALA A 1 93 ? 6.904 -1.036 -39.182 1.00 39.44 93 ALA A N 1
ATOM 766 C CA . ALA A 1 93 ? 6.232 0.258 -39.017 1.00 39.44 93 ALA A CA 1
ATOM 767 C C . ALA A 1 93 ? 5.409 0.391 -37.713 1.00 39.44 93 ALA A C 1
ATOM 769 O O . ALA A 1 93 ? 5.201 1.508 -37.240 1.00 39.44 93 ALA A O 1
ATOM 770 N N . ILE A 1 94 ? 4.932 -0.719 -37.126 1.00 41.03 94 ILE A N 1
ATOM 771 C CA . ILE A 1 94 ? 4.290 -0.765 -35.794 1.00 41.03 94 ILE A CA 1
ATOM 772 C C . ILE A 1 94 ? 5.328 -0.838 -34.683 1.00 41.03 94 ILE A C 1
ATOM 774 O O . ILE A 1 94 ? 5.055 -0.379 -33.573 1.00 41.03 94 ILE A O 1
ATOM 778 N N . LEU A 1 95 ? 6.520 -1.382 -34.948 1.00 42.59 95 LEU A N 1
ATOM 779 C CA . LEU A 1 95 ? 7.670 -0.993 -34.149 1.00 42.59 95 LEU A CA 1
ATOM 780 C C . LEU A 1 95 ? 7.727 0.528 -34.269 1.00 42.59 95 LEU A C 1
ATOM 782 O O . LEU A 1 95 ? 7.955 1.024 -35.373 1.00 42.59 95 LEU A O 1
ATOM 786 N N . PRO A 1 96 ? 7.454 1.291 -33.194 1.00 44.38 96 PRO A N 1
ATOM 787 C CA . PRO A 1 96 ? 7.537 2.728 -33.315 1.00 44.38 96 PRO A CA 1
ATOM 788 C C . PRO A 1 96 ? 8.944 3.051 -33.857 1.00 44.38 96 PRO A C 1
ATOM 790 O O . PRO A 1 96 ? 9.883 2.299 -33.552 1.00 44.38 96 PRO A O 1
ATOM 793 N N . PRO A 1 97 ? 9.146 4.165 -34.588 1.00 45.78 97 PRO A N 1
ATOM 794 C CA . PRO A 1 97 ? 10.466 4.661 -35.034 1.00 45.78 97 PRO A CA 1
ATOM 795 C C . PRO A 1 97 ? 11.497 4.890 -33.899 1.00 45.78 97 PRO A C 1
ATOM 797 O O . PRO A 1 97 ? 12.531 5.528 -34.058 1.00 45.78 97 PRO A O 1
ATOM 800 N N . PHE A 1 98 ? 11.181 4.399 -32.711 1.00 45.47 98 PHE A N 1
ATOM 801 C CA . PHE A 1 98 ? 11.778 4.534 -31.411 1.00 45.47 98 PHE A CA 1
ATOM 802 C C . PHE A 1 98 ? 13.071 3.735 -31.248 1.00 45.47 98 PHE A C 1
ATOM 804 O O . PHE A 1 98 ? 14.008 4.206 -30.611 1.00 45.47 98 PHE A O 1
ATOM 811 N N . ALA A 1 99 ? 13.141 2.522 -31.805 1.00 41.84 99 ALA A N 1
ATOM 812 C CA . ALA A 1 99 ? 14.225 1.595 -31.478 1.00 41.84 99 ALA A CA 1
ATOM 813 C C . ALA A 1 99 ? 15.513 1.823 -32.289 1.00 41.84 99 ALA A C 1
ATOM 815 O O . ALA A 1 99 ? 16.580 1.449 -31.813 1.00 41.84 99 ALA A O 1
ATOM 816 N N . SER A 1 100 ? 15.435 2.431 -33.478 1.00 45.59 100 SER A N 1
ATOM 817 C CA . SER A 1 100 ? 16.615 2.732 -34.306 1.00 45.59 100 SER A CA 1
ATOM 818 C C . SER A 1 100 ? 17.144 4.157 -34.127 1.00 45.59 100 SER A C 1
ATOM 820 O O . SER A 1 100 ? 18.333 4.372 -34.325 1.00 45.59 100 SER A O 1
ATOM 822 N N . ASN A 1 101 ? 16.298 5.119 -33.732 1.00 53.59 101 ASN A N 1
ATOM 823 C CA . ASN A 1 101 ? 16.693 6.533 -33.664 1.00 53.59 101 ASN A CA 1
ATOM 824 C C . ASN A 1 101 ? 17.088 7.026 -32.262 1.00 53.59 101 ASN A C 1
ATOM 826 O O . ASN A 1 101 ? 17.727 8.070 -32.167 1.00 53.59 101 ASN A O 1
ATOM 830 N N . TYR A 1 102 ? 16.729 6.318 -31.182 1.00 59.53 102 TYR A N 1
ATOM 831 C CA . TYR A 1 102 ? 16.922 6.823 -29.810 1.00 59.53 102 TYR A CA 1
ATOM 832 C C . TYR A 1 102 ? 17.713 5.902 -28.870 1.00 59.53 102 TYR A C 1
ATOM 834 O O . TYR A 1 102 ? 18.135 6.350 -27.809 1.00 59.53 102 TYR A O 1
ATOM 842 N N . GLY A 1 103 ? 17.917 4.629 -29.217 1.00 69.38 103 GLY A N 1
ATOM 843 C CA . GLY A 1 103 ? 18.661 3.688 -28.377 1.00 69.38 103 GLY A CA 1
ATOM 844 C C . GLY A 1 103 ? 20.154 3.671 -28.701 1.00 69.38 103 GLY A C 1
ATOM 845 O O . GLY A 1 103 ? 20.525 3.472 -29.853 1.00 69.38 103 GLY A O 1
ATOM 846 N N . ILE A 1 104 ? 21.015 3.793 -27.685 1.00 81.31 104 ILE A N 1
ATOM 847 C CA . ILE A 1 104 ? 22.468 3.580 -27.826 1.00 81.31 104 ILE A CA 1
ATOM 848 C C . ILE A 1 104 ? 22.763 2.101 -28.101 1.00 81.31 104 ILE A C 1
ATOM 850 O O . ILE A 1 104 ? 23.644 1.771 -28.892 1.00 81.31 104 IL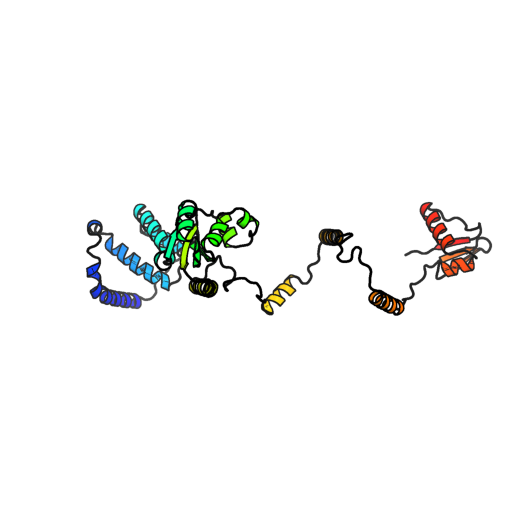E A O 1
ATOM 854 N N . LYS A 1 105 ? 22.035 1.199 -27.428 1.00 87.44 105 LYS A N 1
ATOM 855 C CA . LYS A 1 105 ? 22.155 -0.257 -27.598 1.00 87.44 105 LYS A CA 1
ATOM 856 C C . LYS A 1 105 ? 20.797 -0.933 -27.515 1.00 87.44 105 LYS A C 1
ATOM 858 O O . LYS A 1 105 ? 19.945 -0.520 -26.730 1.00 87.44 105 LYS A O 1
ATOM 863 N N . ARG A 1 106 ? 20.627 -2.013 -28.277 1.00 88.00 106 ARG A N 1
ATOM 864 C CA . ARG A 1 106 ? 19.418 -2.840 -28.301 1.00 88.00 106 ARG A CA 1
ATOM 865 C C . ARG A 1 106 ? 19.786 -4.311 -28.148 1.00 88.00 106 ARG A C 1
ATOM 867 O O . ARG A 1 106 ? 20.678 -4.801 -28.830 1.00 88.00 106 ARG A O 1
ATOM 874 N N . TYR A 1 107 ? 19.050 -5.000 -27.286 1.00 90.06 107 TYR A N 1
ATOM 875 C CA . TYR A 1 107 ? 19.125 -6.439 -27.080 1.00 90.06 107 TYR A CA 1
ATOM 876 C C . TYR A 1 107 ? 17.742 -7.029 -27.333 1.00 90.06 107 TYR A C 1
ATOM 878 O O . TYR A 1 107 ? 16.812 -6.826 -26.547 1.00 90.06 107 TYR A O 1
ATOM 886 N N . ASP A 1 108 ? 17.594 -7.730 -28.454 1.00 86.06 108 ASP A N 1
ATOM 887 C CA . ASP A 1 108 ? 16.328 -8.366 -28.807 1.00 86.06 108 ASP A CA 1
ATOM 888 C C . ASP A 1 108 ? 16.073 -9.633 -28.001 1.00 86.06 108 ASP A C 1
ATOM 890 O O . ASP A 1 108 ? 14.941 -9.883 -27.609 1.00 86.06 108 ASP A O 1
ATOM 894 N N . ASP A 1 109 ? 17.091 -10.413 -27.672 1.00 88.06 109 ASP A N 1
ATOM 895 C CA . ASP A 1 109 ? 16.899 -11.584 -26.821 1.00 88.06 109 ASP A CA 1
ATOM 896 C C . ASP A 1 109 ? 17.607 -11.411 -25.474 1.00 88.06 109 ASP A C 1
ATOM 898 O O . ASP A 1 109 ? 18.690 -11.956 -25.258 1.00 88.06 109 ASP A O 1
ATOM 902 N N . PRO A 1 110 ? 17.014 -10.635 -24.550 1.00 88.12 110 PRO A N 1
ATOM 903 C CA . PRO A 1 110 ? 17.641 -10.290 -23.281 1.00 88.12 110 PRO A CA 1
ATOM 904 C C . PRO A 1 110 ? 17.923 -11.512 -22.395 1.00 88.12 110 PRO A C 1
ATOM 906 O O . PRO A 1 110 ? 18.831 -11.469 -21.563 1.00 88.12 110 PRO A O 1
ATOM 909 N N . ILE A 1 111 ? 17.183 -12.612 -22.576 1.00 90.19 111 ILE A N 1
ATOM 910 C CA . ILE A 1 111 ? 17.388 -13.855 -21.825 1.00 90.19 111 ILE A CA 1
ATOM 911 C C . ILE A 1 111 ? 18.696 -14.512 -22.263 1.00 90.19 111 ILE A C 1
ATOM 913 O O . ILE A 1 111 ? 19.550 -14.797 -21.418 1.00 90.19 111 ILE A O 1
ATOM 917 N N . ASN A 1 112 ? 18.876 -14.703 -23.571 1.00 89.94 112 ASN A N 1
ATOM 918 C CA . ASN A 1 112 ? 20.057 -15.378 -24.107 1.00 89.94 112 ASN A CA 1
ATOM 919 C C . ASN A 1 112 ? 21.293 -14.463 -24.140 1.00 89.94 112 ASN A C 1
ATOM 921 O O . ASN A 1 112 ? 22.410 -14.927 -23.912 1.00 89.94 112 ASN A O 1
ATOM 925 N N . THR A 1 113 ? 21.124 -13.148 -24.318 1.00 90.94 113 THR A N 1
ATOM 926 C CA . THR A 1 113 ? 22.236 -12.178 -24.325 1.00 90.94 113 THR A CA 1
ATOM 927 C C . THR A 1 113 ? 22.557 -11.606 -22.942 1.00 90.94 113 THR A C 1
ATOM 929 O O . THR A 1 113 ? 23.214 -10.569 -22.836 1.00 90.94 113 THR A O 1
ATOM 932 N N . ARG A 1 114 ? 22.117 -12.247 -21.852 1.00 90.88 114 ARG A N 1
ATOM 933 C CA . ARG A 1 114 ? 22.280 -11.720 -20.487 1.00 90.88 114 ARG A CA 1
ATOM 934 C C . ARG A 1 114 ? 23.739 -11.454 -20.103 1.00 90.88 114 ARG A C 1
ATOM 936 O O . ARG A 1 114 ? 24.019 -10.448 -19.451 1.00 90.88 114 ARG A O 1
ATOM 943 N N . ASN A 1 115 ? 24.663 -12.328 -20.505 1.00 92.31 115 ASN A N 1
ATOM 944 C CA . ASN A 1 115 ? 26.093 -12.149 -20.224 1.00 92.31 115 ASN A CA 1
ATOM 945 C C . ASN A 1 115 ? 26.659 -10.919 -20.944 1.00 92.31 115 ASN A C 1
ATOM 947 O O . ASN A 1 115 ? 27.336 -10.112 -20.315 1.00 92.31 115 ASN A O 1
ATOM 951 N N . LEU A 1 116 ? 26.279 -10.707 -22.207 1.00 92.38 116 LEU A N 1
ATOM 952 C CA . LEU A 1 116 ? 26.649 -9.510 -22.963 1.00 92.38 116 LEU A CA 1
ATOM 953 C C . LEU A 1 116 ? 26.079 -8.241 -22.309 1.00 92.38 116 LEU A C 1
ATOM 955 O O . LEU A 1 116 ? 26.802 -7.274 -22.087 1.00 92.38 116 LEU A O 1
ATOM 959 N N . ILE A 1 117 ? 24.800 -8.265 -21.913 1.00 93.25 117 ILE A N 1
ATOM 960 C CA . ILE A 1 117 ? 24.160 -7.144 -21.204 1.00 93.25 117 ILE A CA 1
ATOM 961 C C . ILE A 1 117 ? 24.925 -6.814 -19.917 1.00 93.25 117 ILE A C 1
ATOM 963 O O . ILE A 1 117 ? 25.089 -5.637 -19.588 1.00 93.25 117 ILE A O 1
ATOM 967 N N . ARG A 1 118 ? 25.404 -7.835 -19.194 1.00 93.44 118 ARG A N 1
ATOM 968 C CA . ARG A 1 118 ? 26.240 -7.658 -18.005 1.00 93.44 118 ARG A CA 1
ATOM 969 C C . ARG A 1 118 ? 27.551 -6.980 -18.347 1.00 93.44 118 ARG A C 1
ATOM 971 O O . ARG A 1 118 ? 27.826 -5.926 -17.790 1.00 93.44 118 ARG A O 1
ATOM 978 N N . GLU A 1 119 ? 28.343 -7.566 -19.231 1.00 93.12 119 GLU A N 1
ATOM 979 C CA . GLU A 1 119 ? 29.676 -7.061 -19.576 1.00 93.12 119 GLU A CA 1
ATOM 980 C C . GLU A 1 119 ? 29.628 -5.608 -20.054 1.00 93.12 119 GLU A C 1
ATOM 982 O O . GLU A 1 119 ? 30.426 -4.776 -19.626 1.00 93.12 119 GLU A O 1
ATOM 987 N N . GLU A 1 120 ? 28.629 -5.267 -20.865 1.00 91.75 120 GLU A N 1
ATOM 988 C CA . GLU A 1 120 ? 28.529 -3.942 -21.463 1.00 91.75 120 GLU A CA 1
ATOM 989 C C . GLU A 1 120 ? 27.958 -2.862 -20.536 1.00 91.75 120 GLU A C 1
ATOM 991 O O . GLU A 1 120 ? 28.197 -1.677 -20.792 1.00 91.75 120 GLU A O 1
ATOM 996 N N . ASN A 1 121 ? 27.197 -3.229 -19.499 1.00 93.50 121 ASN A N 1
ATOM 997 C CA . ASN A 1 121 ? 26.468 -2.280 -18.641 1.00 93.50 121 ASN A CA 1
ATOM 998 C C . ASN A 1 121 ? 26.841 -2.367 -17.152 1.00 93.50 121 ASN A C 1
ATOM 1000 O O . ASN A 1 121 ? 26.288 -1.626 -16.334 1.00 93.50 121 ASN A O 1
ATOM 1004 N N . ASN A 1 122 ? 27.763 -3.256 -16.774 1.00 92.44 122 ASN A N 1
ATOM 1005 C CA . ASN A 1 122 ? 28.233 -3.371 -15.398 1.00 92.44 122 ASN A CA 1
ATOM 1006 C C . ASN A 1 122 ? 28.975 -2.097 -14.966 1.00 92.44 122 ASN A C 1
ATOM 1008 O O . ASN A 1 122 ? 29.840 -1.603 -15.683 1.00 92.44 122 ASN A O 1
ATOM 1012 N N . GLY A 1 123 ? 28.622 -1.556 -13.798 1.00 90.19 123 GLY A N 1
ATOM 1013 C CA . GLY A 1 123 ? 29.216 -0.325 -13.259 1.00 90.19 123 GLY A CA 1
ATOM 1014 C C . GLY A 1 123 ? 28.841 0.971 -13.992 1.00 90.19 123 GLY A C 1
ATOM 1015 O O . GLY A 1 123 ? 29.294 2.034 -13.586 1.00 90.19 123 GLY A O 1
ATOM 1016 N N . LYS A 1 124 ? 28.014 0.910 -15.043 1.00 93.69 124 LYS A N 1
ATOM 1017 C CA . LYS A 1 124 ? 27.493 2.101 -15.727 1.00 93.69 124 LYS A CA 1
ATOM 1018 C C . LYS A 1 124 ? 26.231 2.608 -15.046 1.00 93.69 124 LYS A C 1
ATOM 1020 O O . LYS A 1 124 ? 25.534 1.842 -14.386 1.00 93.69 124 LYS A O 1
ATOM 1025 N N . VAL A 1 125 ? 25.911 3.872 -15.274 1.00 95.44 125 VAL A N 1
ATOM 1026 C CA . VAL A 1 125 ? 24.681 4.520 -14.821 1.00 95.44 125 VAL A CA 1
ATOM 1027 C C . VAL A 1 125 ? 23.912 4.988 -16.055 1.00 95.44 125 VAL A C 1
ATOM 1029 O O . VAL A 1 125 ? 24.509 5.414 -17.047 1.00 95.44 125 VAL A O 1
ATOM 1032 N N . GLY A 1 126 ? 22.592 4.804 -16.072 1.00 94.88 126 GLY A N 1
ATOM 1033 C CA . GLY A 1 126 ? 21.831 5.048 -17.295 1.00 94.88 126 GLY A CA 1
ATOM 1034 C C . GLY A 1 126 ? 20.333 4.810 -17.207 1.00 94.88 126 GLY A C 1
ATOM 1035 O O . GLY A 1 126 ? 19.803 4.321 -16.206 1.00 94.88 126 GLY A O 1
ATOM 1036 N N . VAL A 1 127 ? 19.669 5.142 -18.309 1.00 94.25 127 VAL A N 1
ATOM 1037 C CA . VAL A 1 127 ? 18.237 4.955 -18.542 1.00 94.25 127 VAL A CA 1
ATOM 1038 C C . VAL A 1 127 ? 18.041 3.846 -19.572 1.00 94.25 127 VAL A C 1
ATOM 1040 O O . VAL A 1 127 ? 18.693 3.815 -20.619 1.00 94.25 127 VAL A O 1
ATOM 1043 N N . TYR A 1 128 ? 17.130 2.926 -19.276 1.00 94.50 128 TYR A N 1
ATOM 1044 C CA . TYR A 1 128 ? 16.779 1.795 -20.124 1.00 94.50 128 TYR A CA 1
ATOM 1045 C C . TYR A 1 128 ? 15.274 1.757 -20.392 1.00 94.50 128 TYR A C 1
ATOM 1047 O O . TYR A 1 128 ? 14.462 2.332 -19.665 1.00 94.50 128 TYR A O 1
ATOM 1055 N N . CYS A 1 129 ? 14.911 1.030 -21.439 1.00 93.50 129 CYS A N 1
ATOM 1056 C CA . CYS A 1 129 ? 13.552 0.792 -21.872 1.00 93.50 129 CYS A CA 1
ATOM 1057 C C . CYS A 1 129 ? 13.319 -0.710 -22.062 1.00 93.50 129 CYS A C 1
ATOM 1059 O O . CYS A 1 129 ? 14.081 -1.385 -22.755 1.00 93.50 129 CYS A O 1
ATOM 1061 N N . TRP A 1 130 ? 12.254 -1.227 -21.452 1.00 95.00 130 TRP A N 1
ATOM 1062 C CA . TRP A 1 130 ? 11.711 -2.549 -21.748 1.00 95.00 130 TRP A CA 1
ATOM 1063 C C . TRP A 1 130 ? 10.559 -2.401 -22.731 1.00 95.00 130 TRP A C 1
ATOM 1065 O O . TRP A 1 130 ? 9.504 -1.877 -22.370 1.00 95.00 130 TRP A O 1
ATOM 1075 N N . PHE A 1 131 ? 10.747 -2.889 -23.952 1.00 91.81 131 PHE A N 1
ATOM 1076 C CA . PHE A 1 131 ? 9.763 -2.809 -25.025 1.00 91.81 131 PHE A CA 1
ATOM 1077 C C . PHE A 1 131 ? 9.077 -4.158 -25.228 1.00 91.81 131 PHE A C 1
ATOM 1079 O O . PHE A 1 131 ? 9.747 -5.157 -25.477 1.00 91.81 131 PHE A O 1
ATOM 1086 N N . ASN A 1 132 ? 7.750 -4.202 -25.136 1.00 92.00 132 ASN A N 1
ATOM 1087 C CA . ASN A 1 132 ? 6.974 -5.412 -25.382 1.00 92.00 132 ASN A CA 1
ATOM 1088 C C . ASN A 1 132 ? 6.674 -5.553 -26.879 1.00 92.00 132 ASN A C 1
ATOM 1090 O O . ASN A 1 132 ? 5.900 -4.776 -27.438 1.00 92.00 132 ASN A O 1
ATOM 1094 N N . ARG A 1 133 ? 7.219 -6.594 -27.511 1.00 86.56 133 ARG A N 1
ATOM 1095 C CA . ARG A 1 133 ? 7.045 -6.843 -28.948 1.00 86.56 133 ARG A CA 1
ATOM 1096 C C . ARG A 1 133 ? 5.645 -7.293 -29.353 1.00 86.56 133 ARG A C 1
ATOM 1098 O O . ARG A 1 133 ? 5.290 -7.157 -30.515 1.00 86.56 133 ARG A O 1
ATOM 1105 N N . ILE A 1 134 ? 4.851 -7.820 -28.422 1.00 86.62 134 ILE A N 1
ATOM 1106 C CA . ILE A 1 134 ? 3.498 -8.314 -28.712 1.00 86.62 134 ILE A CA 1
ATOM 1107 C C . ILE A 1 134 ? 2.508 -7.155 -28.828 1.00 86.62 134 ILE A C 1
ATOM 1109 O O . ILE A 1 134 ? 1.639 -7.171 -29.694 1.00 86.62 134 ILE A O 1
ATOM 1113 N N . ASN A 1 135 ? 2.587 -6.174 -27.925 1.00 86.00 135 ASN A N 1
ATOM 1114 C CA . ASN A 1 135 ? 1.592 -5.099 -27.844 1.00 86.00 135 ASN A CA 1
ATOM 1115 C C . ASN A 1 135 ? 2.142 -3.691 -28.095 1.00 86.00 135 ASN A C 1
ATOM 1117 O O . ASN A 1 135 ? 1.364 -2.742 -28.044 1.00 86.00 135 ASN A O 1
ATOM 1121 N N . GLY A 1 136 ? 3.448 -3.551 -28.329 1.00 83.50 136 GLY A N 1
ATOM 1122 C CA . GLY A 1 136 ? 4.108 -2.277 -28.618 1.00 83.50 136 GLY A CA 1
ATOM 1123 C C . GLY A 1 136 ? 4.278 -1.345 -27.416 1.00 83.50 136 GLY A C 1
ATOM 1124 O O . GLY A 1 136 ? 4.829 -0.261 -27.568 1.00 83.50 136 GLY A O 1
ATOM 1125 N N . LYS A 1 137 ? 3.827 -1.742 -26.221 1.00 89.44 137 LYS A N 1
ATOM 1126 C CA . LYS A 1 137 ? 3.923 -0.916 -25.010 1.00 89.44 137 LYS A CA 1
ATOM 1127 C C . LYS A 1 137 ? 5.288 -1.043 -24.366 1.00 89.44 137 LYS A C 1
ATOM 1129 O O . LYS A 1 137 ? 5.924 -2.100 -24.438 1.00 89.44 137 LYS A O 1
ATOM 1134 N N . PHE A 1 138 ? 5.697 -0.011 -23.643 1.00 92.56 138 PHE A N 1
ATOM 1135 C CA . PHE A 1 138 ? 7.028 0.015 -23.053 1.00 92.56 138 PHE A CA 1
ATOM 1136 C C . PHE A 1 138 ? 7.082 0.630 -21.657 1.00 92.56 138 PHE A C 1
ATOM 1138 O O . PHE A 1 138 ? 6.151 1.281 -21.179 1.00 92.56 138 PHE A O 1
ATOM 1145 N N . TYR A 1 139 ? 8.180 0.326 -20.970 1.00 94.38 139 TYR A N 1
ATOM 1146 C CA . TYR A 1 139 ? 8.517 0.814 -19.639 1.00 94.38 139 TYR A CA 1
ATOM 1147 C C . TYR A 1 139 ? 9.880 1.485 -19.689 1.00 94.38 139 TYR A C 1
ATOM 1149 O O . TYR A 1 139 ? 10.822 0.882 -20.195 1.00 94.38 139 TYR A O 1
ATOM 1157 N N . ILE A 1 140 ? 9.994 2.673 -19.107 1.00 93.81 140 ILE A N 1
ATOM 1158 C CA . ILE A 1 140 ? 11.261 3.389 -18.955 1.00 93.81 140 ILE A CA 1
ATOM 1159 C C . ILE A 1 140 ? 11.667 3.337 -17.488 1.00 93.81 140 ILE A C 1
ATOM 1161 O O . ILE A 1 140 ? 10.846 3.569 -16.600 1.00 93.81 140 ILE A O 1
ATOM 1165 N N . GLY A 1 141 ? 12.931 3.030 -17.231 1.00 92.69 141 GLY A N 1
ATOM 1166 C CA . GLY A 1 141 ? 13.487 3.080 -15.889 1.00 92.69 141 GLY A CA 1
ATOM 1167 C C . GLY A 1 141 ? 14.951 3.473 -15.911 1.00 92.69 141 GLY A C 1
ATOM 1168 O O . GLY A 1 141 ? 15.615 3.438 -16.943 1.00 92.69 141 GLY A O 1
ATOM 1169 N N . SER A 1 142 ? 15.463 3.826 -14.744 1.00 93.62 142 SER A N 1
ATOM 1170 C CA . SER A 1 142 ? 16.856 4.202 -14.544 1.00 93.62 142 SER A CA 1
ATOM 1171 C C . SER A 1 142 ? 17.551 3.259 -13.563 1.00 93.62 142 SER A C 1
ATOM 1173 O O . SER A 1 142 ? 16.886 2.558 -12.791 1.00 93.62 142 SER A O 1
ATOM 1175 N N . GLY A 1 143 ? 18.883 3.186 -13.615 1.00 93.25 143 GLY A N 1
ATOM 1176 C CA . GLY A 1 143 ? 19.667 2.365 -12.695 1.00 93.25 143 GLY A CA 1
ATOM 1177 C C . GLY A 1 143 ? 21.063 2.918 -12.422 1.00 93.25 143 GLY A C 1
ATOM 1178 O O . GLY A 1 143 ? 21.762 3.336 -13.343 1.00 93.25 143 GLY A O 1
ATOM 1179 N N . ASP A 1 144 ? 21.456 2.855 -11.150 1.00 92.00 144 ASP A N 1
ATOM 1180 C CA . ASP A 1 144 ? 22.785 3.175 -10.631 1.00 92.00 144 ASP A CA 1
ATOM 1181 C C . ASP A 1 144 ? 23.165 2.155 -9.542 1.00 92.00 144 ASP A C 1
ATOM 1183 O O . ASP A 1 144 ? 22.687 2.266 -8.410 1.00 92.00 144 ASP A O 1
ATOM 1187 N N . PRO A 1 145 ? 23.953 1.111 -9.859 1.00 93.00 145 PRO A N 1
ATOM 1188 C CA . PRO A 1 145 ? 24.424 0.697 -11.185 1.00 93.00 145 PRO A CA 1
ATOM 1189 C C . PRO A 1 145 ? 23.325 0.114 -12.096 1.00 93.00 145 PRO A C 1
ATOM 1191 O O . PRO A 1 145 ? 22.472 -0.673 -11.670 1.00 93.00 145 PRO A O 1
ATOM 1194 N N . LEU A 1 146 ? 23.401 0.427 -13.389 1.00 93.75 146 LEU A N 1
ATOM 1195 C CA . LEU A 1 146 ? 22.437 0.074 -14.435 1.00 93.75 146 LEU A CA 1
ATOM 1196 C C . LEU A 1 146 ? 22.192 -1.434 -14.538 1.00 93.75 146 LEU A C 1
ATOM 1198 O O . LEU A 1 146 ? 21.043 -1.881 -14.497 1.00 93.75 146 LEU A O 1
ATOM 1202 N N . TYR A 1 147 ? 23.259 -2.234 -14.634 1.00 94.81 147 TYR A N 1
ATOM 1203 C CA . TYR A 1 147 ? 23.105 -3.683 -14.754 1.00 94.81 147 TYR A CA 1
ATOM 1204 C C . TYR A 1 147 ? 22.427 -4.308 -13.530 1.00 94.81 147 TYR A C 1
ATOM 1206 O O . TYR A 1 147 ? 21.608 -5.203 -13.709 1.00 94.81 147 TYR A O 1
ATOM 1214 N N . LEU A 1 148 ? 22.707 -3.839 -12.306 1.00 93.44 148 LEU A N 1
ATOM 1215 C CA . LEU A 1 148 ? 22.060 -4.388 -11.107 1.00 93.44 148 LEU A CA 1
ATOM 1216 C C . LEU A 1 148 ? 20.542 -4.213 -11.194 1.00 93.44 148 LEU A C 1
ATOM 1218 O O . LEU A 1 148 ? 19.803 -5.188 -11.051 1.00 93.44 148 LEU A O 1
ATOM 1222 N N . ARG A 1 149 ? 20.089 -3.014 -11.571 1.00 94.69 149 ARG A N 1
ATOM 1223 C CA . ARG A 1 149 ? 18.665 -2.726 -11.758 1.00 94.69 149 ARG A CA 1
ATOM 1224 C C . ARG A 1 149 ? 18.017 -3.560 -12.867 1.00 94.69 149 ARG A C 1
ATOM 1226 O O . ARG A 1 149 ? 16.869 -3.977 -12.722 1.00 94.69 149 ARG A O 1
ATOM 1233 N N . ILE A 1 150 ? 18.720 -3.774 -13.979 1.00 95.19 150 ILE A N 1
ATOM 1234 C CA . ILE A 1 150 ? 18.252 -4.624 -15.086 1.00 95.19 150 ILE A CA 1
ATOM 1235 C C . ILE A 1 150 ? 18.214 -6.095 -14.648 1.00 95.19 150 ILE A C 1
ATOM 1237 O O . ILE A 1 150 ? 17.294 -6.830 -15.008 1.00 95.19 150 ILE A O 1
ATOM 1241 N N . SER A 1 151 ? 19.184 -6.525 -13.838 1.00 95.00 151 SER A N 1
ATOM 1242 C CA . SER A 1 151 ? 19.316 -7.907 -13.382 1.00 95.00 151 SER A CA 1
ATOM 1243 C C . SER A 1 151 ? 18.147 -8.359 -12.500 1.00 95.00 151 SER A C 1
ATOM 1245 O O . SER A 1 151 ? 17.789 -9.538 -12.552 1.00 95.00 151 SER A O 1
ATOM 1247 N N . ASP A 1 152 ? 17.507 -7.424 -11.783 1.00 94.81 152 ASP A N 1
ATOM 1248 C CA . ASP A 1 152 ? 16.312 -7.658 -10.962 1.00 94.81 152 ASP A CA 1
ATOM 1249 C C . ASP A 1 152 ? 15.192 -8.356 -11.749 1.00 94.81 152 ASP A C 1
ATOM 1251 O O . ASP A 1 152 ? 14.562 -9.282 -11.242 1.00 94.81 152 ASP A O 1
ATOM 1255 N N . TYR A 1 153 ? 14.975 -7.974 -13.013 1.00 94.62 153 TYR A N 1
ATOM 1256 C CA . TYR A 1 153 ? 13.899 -8.528 -13.848 1.00 94.62 153 TYR A CA 1
ATOM 1257 C C . TYR A 1 153 ? 14.119 -9.987 -14.261 1.00 94.62 153 TYR A C 1
ATOM 1259 O O . TYR A 1 153 ? 13.190 -10.625 -14.744 1.00 94.62 153 TYR A O 1
ATOM 1267 N N . TYR A 1 154 ? 15.317 -10.535 -14.054 1.00 93.38 154 TYR A N 1
ATOM 1268 C CA . TYR A 1 154 ? 15.594 -11.960 -14.264 1.00 93.38 154 TYR A CA 1
ATOM 1269 C C . TYR A 1 154 ? 15.440 -12.776 -12.978 1.00 93.38 154 TYR A C 1
ATOM 1271 O O . TYR A 1 154 ? 15.638 -13.990 -12.998 1.00 93.38 154 TYR A O 1
ATOM 1279 N N . GLN A 1 155 ? 15.175 -12.129 -11.839 1.00 93.94 155 GLN A N 1
ATOM 1280 C CA . GLN A 1 155 ? 15.142 -12.794 -10.544 1.00 93.94 155 GLN A CA 1
ATOM 1281 C C . GLN A 1 155 ? 13.709 -13.117 -10.108 1.00 93.94 155 GLN A C 1
ATOM 1283 O O . GLN A 1 155 ? 12.890 -12.204 -10.002 1.00 93.94 155 GLN A O 1
ATOM 1288 N N . PRO A 1 156 ? 13.396 -14.374 -9.736 1.00 93.69 156 PRO A N 1
ATOM 1289 C CA . PRO A 1 156 ? 12.058 -14.743 -9.269 1.00 93.69 156 PRO A CA 1
ATOM 1290 C C . PRO A 1 156 ? 11.580 -13.930 -8.058 1.00 93.69 156 PRO A C 1
ATOM 1292 O O . PRO A 1 156 ? 10.410 -13.553 -7.981 1.00 93.69 156 PRO A O 1
ATOM 1295 N N . TRP A 1 157 ? 12.487 -13.602 -7.128 1.00 95.06 157 TRP A N 1
ATOM 1296 C CA . TRP A 1 157 ? 12.150 -12.831 -5.926 1.00 95.06 157 TRP A CA 1
ATOM 1297 C C . TRP A 1 157 ? 11.588 -11.444 -6.255 1.00 95.06 157 TRP A C 1
ATOM 1299 O O . TRP A 1 157 ? 10.749 -10.935 -5.513 1.00 95.06 157 TRP A O 1
ATOM 1309 N N . TYR A 1 158 ? 11.997 -10.843 -7.375 1.00 94.31 158 TYR A N 1
ATOM 1310 C CA . TYR A 1 158 ? 11.534 -9.518 -7.771 1.00 94.31 158 TYR A CA 1
ATOM 1311 C C . TYR A 1 158 ? 10.047 -9.534 -8.145 1.00 94.31 158 TYR A C 1
ATOM 1313 O O . TYR A 1 158 ? 9.284 -8.670 -7.705 1.00 94.31 158 TYR A O 1
ATOM 1321 N N . PHE A 1 159 ? 9.608 -10.568 -8.870 1.00 93.06 159 PHE A N 1
ATOM 1322 C CA . PHE A 1 159 ? 8.200 -10.765 -9.232 1.00 93.06 159 PHE A CA 1
ATOM 1323 C C . PHE A 1 159 ? 7.328 -11.011 -7.998 1.00 93.06 159 PHE A C 1
ATOM 1325 O O . PHE A 1 159 ? 6.229 -10.462 -7.902 1.00 93.06 159 PHE A O 1
ATOM 1332 N N . LEU A 1 160 ? 7.839 -11.779 -7.030 1.00 93.19 160 LEU A N 1
ATOM 1333 C CA . LEU A 1 160 ? 7.139 -12.073 -5.777 1.00 93.19 160 LEU A CA 1
ATOM 1334 C C . LEU A 1 160 ? 7.032 -10.848 -4.861 1.00 93.19 160 LEU A C 1
ATOM 1336 O O . LEU A 1 160 ? 5.993 -10.623 -4.246 1.00 93.19 160 LEU A O 1
ATOM 1340 N N . ALA A 1 161 ? 8.087 -10.035 -4.779 1.00 93.25 161 ALA A N 1
ATOM 1341 C CA . ALA A 1 161 ? 8.113 -8.846 -3.931 1.00 93.25 161 ALA A CA 1
ATOM 1342 C C . ALA A 1 161 ? 7.314 -7.671 -4.521 1.00 93.25 161 ALA A C 1
ATOM 1344 O O . ALA A 1 161 ? 6.849 -6.799 -3.780 1.00 93.25 161 ALA A O 1
ATOM 1345 N N . ARG A 1 162 ? 7.176 -7.604 -5.853 1.00 91.69 162 ARG A N 1
ATOM 1346 C CA . ARG A 1 162 ? 6.601 -6.452 -6.571 1.00 91.69 162 ARG A CA 1
ATOM 1347 C C . ARG A 1 162 ? 5.479 -6.826 -7.561 1.00 91.69 162 ARG A C 1
ATOM 1349 O O . ARG A 1 162 ? 5.462 -6.296 -8.674 1.00 91.69 162 ARG A O 1
ATOM 1356 N N . PRO A 1 163 ? 4.475 -7.635 -7.173 1.00 92.19 163 PRO A N 1
ATOM 1357 C CA . PRO A 1 163 ? 3.462 -8.149 -8.102 1.00 92.19 163 PRO A CA 1
ATOM 1358 C C . PRO A 1 163 ? 2.546 -7.061 -8.687 1.00 92.19 163 PRO A C 1
ATOM 1360 O O . PRO A 1 163 ? 1.911 -7.263 -9.718 1.00 92.19 163 PRO A O 1
ATOM 1363 N N . ASN A 1 164 ? 2.471 -5.892 -8.043 1.00 89.69 164 ASN A N 1
ATOM 1364 C CA . ASN A 1 164 ? 1.584 -4.799 -8.447 1.00 89.69 164 ASN A CA 1
ATOM 1365 C C . ASN A 1 164 ? 2.198 -3.851 -9.492 1.00 89.69 164 ASN A C 1
ATOM 1367 O O . ASN A 1 164 ? 1.481 -3.002 -10.025 1.00 89.69 164 ASN A O 1
ATOM 1371 N N . LEU A 1 165 ? 3.497 -3.968 -9.801 1.00 91.56 165 LEU A N 1
ATOM 1372 C CA . LEU A 1 165 ? 4.124 -3.140 -10.834 1.00 91.56 165 LEU A CA 1
ATOM 1373 C C . LEU A 1 165 ? 3.623 -3.550 -12.223 1.00 91.56 165 LEU A C 1
ATOM 1375 O O . LEU A 1 165 ? 3.575 -4.733 -12.555 1.00 91.56 165 LEU A O 1
ATOM 1379 N N . TYR A 1 166 ? 3.277 -2.570 -13.060 1.00 93.31 166 TYR A N 1
ATOM 1380 C CA . TYR A 1 166 ? 2.693 -2.829 -14.380 1.00 93.31 166 TYR A CA 1
ATOM 1381 C C . TYR A 1 166 ? 3.655 -3.586 -15.298 1.00 93.31 166 TYR A C 1
ATOM 1383 O O . TYR A 1 166 ? 3.239 -4.547 -15.939 1.00 93.31 166 TYR A O 1
ATOM 1391 N N . ILE A 1 167 ? 4.942 -3.225 -15.290 1.00 94.31 167 ILE A N 1
ATOM 1392 C CA . ILE A 1 167 ? 5.980 -3.948 -16.034 1.00 94.31 167 ILE A CA 1
ATOM 1393 C C . ILE A 1 167 ? 6.131 -5.401 -15.558 1.00 94.31 167 ILE A C 1
ATOM 1395 O O . ILE A 1 167 ? 6.190 -6.303 -16.385 1.00 94.31 167 ILE A O 1
ATOM 1399 N N . VAL A 1 168 ? 6.085 -5.658 -14.244 1.00 95.19 168 VAL A N 1
ATOM 1400 C C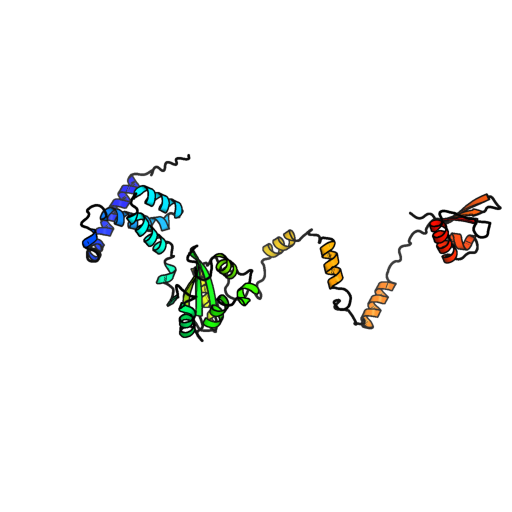A . VAL A 1 168 ? 6.166 -7.019 -13.676 1.00 95.19 168 VAL A CA 1
ATOM 1401 C C . VAL A 1 168 ? 4.960 -7.852 -14.107 1.00 95.19 168 VAL A C 1
ATOM 1403 O O . VAL A 1 168 ? 5.119 -8.984 -14.555 1.00 95.19 168 VAL A O 1
ATOM 1406 N N . ARG A 1 169 ? 3.752 -7.278 -14.051 1.00 95.00 169 ARG A N 1
ATOM 1407 C CA . ARG A 1 169 ? 2.527 -7.933 -14.540 1.00 95.00 169 ARG A CA 1
ATOM 1408 C C . ARG A 1 169 ? 2.586 -8.209 -16.039 1.00 95.00 169 ARG A C 1
ATOM 1410 O O . ARG A 1 169 ? 2.115 -9.253 -16.481 1.00 95.00 169 ARG A O 1
ATOM 1417 N N . ALA A 1 170 ? 3.136 -7.281 -16.818 1.00 94.75 170 ALA A N 1
ATOM 1418 C CA . ALA A 1 170 ? 3.285 -7.439 -18.257 1.00 94.75 170 ALA A CA 1
ATOM 1419 C C . ALA A 1 170 ? 4.294 -8.548 -18.589 1.00 94.75 170 ALA A C 1
ATOM 1421 O O . ALA A 1 170 ? 3.966 -9.432 -19.373 1.00 94.75 170 ALA A O 1
ATOM 1422 N N . MET A 1 171 ? 5.463 -8.560 -17.947 1.00 95.00 171 MET A N 1
ATOM 1423 C CA . MET A 1 171 ? 6.466 -9.620 -18.102 1.00 95.00 171 MET A CA 1
ATOM 1424 C C . MET A 1 171 ? 5.938 -10.985 -17.647 1.00 95.00 171 MET A C 1
ATOM 1426 O O . MET A 1 171 ? 6.142 -11.972 -18.342 1.00 95.00 171 MET A O 1
ATOM 1430 N N . ALA A 1 172 ? 5.192 -11.053 -16.540 1.00 94.12 172 ALA A N 1
ATOM 1431 C CA . ALA A 1 172 ? 4.572 -12.299 -16.082 1.00 94.12 172 ALA A CA 1
ATOM 1432 C C . ALA A 1 172 ? 3.475 -12.808 -17.036 1.00 94.12 172 ALA A C 1
ATOM 1434 O O . ALA A 1 172 ? 3.275 -14.012 -17.154 1.00 94.12 172 ALA A O 1
ATOM 1435 N N . LYS A 1 173 ? 2.755 -11.902 -17.712 1.00 94.62 173 LYS A N 1
ATOM 1436 C CA . LYS A 1 173 ? 1.677 -12.252 -18.649 1.00 94.62 173 LYS A CA 1
ATOM 1437 C C . LYS A 1 173 ? 2.191 -12.658 -20.029 1.00 94.62 173 LYS A C 1
ATOM 1439 O O . LYS A 1 173 ? 1.652 -13.583 -20.623 1.00 94.62 173 LYS A O 1
ATOM 1444 N N . TYR A 1 174 ? 3.142 -11.902 -20.567 1.00 92.88 174 TYR A N 1
ATOM 1445 C CA . TYR A 1 174 ? 3.608 -12.042 -21.947 1.00 92.88 174 TYR A CA 1
ATOM 1446 C C . TYR A 1 174 ? 4.933 -12.800 -22.056 1.00 92.88 174 TYR A C 1
ATOM 1448 O O . TYR A 1 174 ? 5.332 -13.116 -23.165 1.00 92.88 174 TYR A O 1
ATOM 1456 N N . GLY A 1 175 ? 5.594 -13.094 -20.935 1.00 92.56 175 GLY A N 1
ATOM 1457 C CA . GLY A 1 175 ? 6.924 -13.693 -20.912 1.00 92.56 175 GLY A CA 1
ATOM 1458 C C . GLY A 1 175 ? 8.022 -12.665 -21.196 1.00 92.56 175 GLY A C 1
ATOM 1459 O O . GLY A 1 175 ? 7.828 -11.721 -21.961 1.00 92.56 175 GLY A O 1
ATOM 1460 N N . LEU A 1 176 ? 9.175 -12.811 -20.535 1.00 91.94 176 LEU A N 1
ATOM 1461 C CA . LEU A 1 176 ? 10.330 -11.916 -20.709 1.00 91.94 176 LEU A CA 1
ATOM 1462 C C . LEU A 1 176 ? 10.987 -12.081 -22.094 1.00 91.94 176 LEU A C 1
ATOM 1464 O O . LEU A 1 176 ? 11.583 -11.140 -22.605 1.00 91.94 176 LEU A O 1
ATOM 1468 N N . ASP A 1 177 ? 10.815 -13.245 -22.717 1.00 91.44 177 ASP A N 1
ATOM 1469 C CA . ASP A 1 177 ? 11.216 -13.588 -24.085 1.00 91.44 177 ASP A CA 1
ATOM 1470 C C . ASP A 1 177 ? 10.547 -12.701 -25.141 1.00 91.44 177 ASP A C 1
ATOM 1472 O O . ASP A 1 177 ? 11.086 -12.525 -26.227 1.00 91.44 177 ASP A O 1
ATOM 1476 N N . ASN A 1 178 ? 9.401 -12.093 -24.829 1.00 92.06 178 ASN A N 1
ATOM 1477 C CA . ASN A 1 178 ? 8.694 -11.184 -25.733 1.00 92.06 178 ASN A CA 1
ATOM 1478 C C . ASN A 1 178 ? 9.044 -9.708 -25.513 1.00 92.06 178 ASN A C 1
ATOM 1480 O O . ASN A 1 178 ? 8.425 -8.825 -26.117 1.00 92.06 178 ASN A O 1
ATOM 1484 N N . PHE A 1 179 ? 10.041 -9.426 -24.672 1.00 92.88 179 PHE A N 1
ATOM 1485 C CA . PHE A 1 179 ? 10.547 -8.079 -24.449 1.00 92.88 179 PHE A CA 1
ATOM 1486 C C . PHE A 1 179 ? 11.916 -7.886 -25.103 1.00 92.88 179 PHE A C 1
ATOM 1488 O O . PHE A 1 179 ? 12.775 -8.758 -25.033 1.00 92.88 179 PHE A O 1
ATOM 1495 N N . SER A 1 180 ? 12.133 -6.709 -25.688 1.00 91.69 180 SER A N 1
ATOM 1496 C CA . SER A 1 180 ? 13.464 -6.211 -26.051 1.00 91.69 180 SER A CA 1
ATOM 1497 C C . SER A 1 180 ? 13.941 -5.223 -24.983 1.00 91.69 180 SER A C 1
ATOM 1499 O O . SER A 1 180 ? 13.157 -4.404 -24.491 1.00 91.69 180 SER A O 1
ATOM 1501 N N . LEU A 1 181 ? 15.230 -5.268 -24.649 1.00 93.88 181 LEU A N 1
ATOM 1502 C CA . LEU A 1 181 ? 15.882 -4.278 -23.791 1.00 93.88 181 LEU A CA 1
ATOM 1503 C C . LEU A 1 181 ? 16.597 -3.242 -24.658 1.00 93.88 181 LEU A C 1
ATOM 1505 O O . LEU A 1 181 ? 17.406 -3.598 -25.511 1.00 93.88 181 LEU A O 1
ATOM 1509 N N . ILE A 1 182 ? 16.341 -1.961 -24.416 1.00 92.62 182 ILE A N 1
ATOM 1510 C CA . ILE A 1 182 ? 16.977 -0.853 -25.133 1.00 92.62 182 ILE A CA 1
ATOM 1511 C C . ILE A 1 182 ? 17.626 0.074 -24.108 1.00 92.62 182 ILE A C 1
ATOM 1513 O O . ILE A 1 182 ? 16.968 0.513 -23.169 1.00 92.62 182 ILE A O 1
ATOM 1517 N N . ILE A 1 183 ? 18.909 0.385 -24.269 1.00 94.00 183 ILE A N 1
ATOM 1518 C CA . ILE A 1 183 ? 19.586 1.412 -23.472 1.00 94.00 183 ILE A CA 1
ATOM 1519 C C . ILE A 1 183 ? 19.391 2.749 -24.178 1.00 94.00 183 ILE A C 1
ATOM 1521 O O . ILE A 1 183 ? 19.831 2.902 -25.316 1.00 94.00 183 ILE A O 1
ATOM 1525 N N . LEU A 1 184 ? 18.716 3.689 -23.520 1.00 90.88 184 LEU A N 1
ATOM 1526 C CA . LEU A 1 184 ? 18.372 4.991 -24.095 1.00 90.88 184 LEU A CA 1
ATOM 1527 C C . LEU A 1 184 ? 19.522 5.988 -23.941 1.00 90.88 184 LEU A C 1
ATOM 1529 O O . LEU A 1 184 ? 19.934 6.616 -24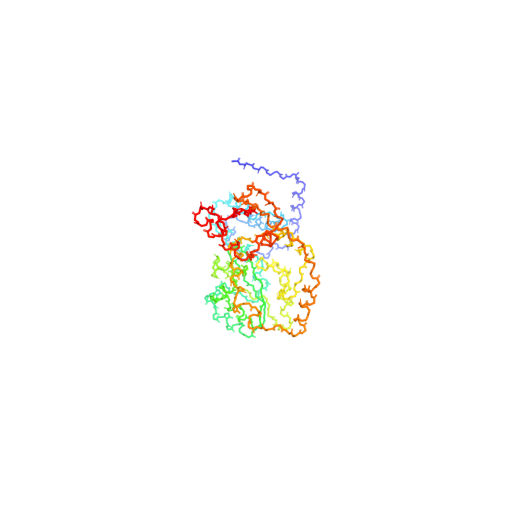.907 1.00 90.88 184 LEU A O 1
ATOM 1533 N N . GLU A 1 185 ? 20.063 6.121 -22.730 1.00 92.00 185 GLU A N 1
ATOM 1534 C CA . GLU A 1 185 ? 21.078 7.131 -22.421 1.00 92.00 185 GLU A CA 1
ATOM 1535 C C . GLU A 1 185 ? 21.962 6.657 -21.261 1.00 92.00 185 GLU A C 1
ATOM 1537 O O . GLU A 1 185 ? 21.450 6.159 -20.256 1.00 92.00 185 GLU A O 1
ATOM 1542 N N . TYR A 1 186 ? 23.284 6.805 -21.383 1.00 93.94 186 TYR A N 1
ATOM 1543 C CA . TYR A 1 186 ? 24.199 6.689 -20.243 1.00 93.94 186 TYR A CA 1
ATOM 1544 C C . TYR A 1 186 ? 24.372 8.072 -19.612 1.00 93.94 186 TYR A C 1
ATOM 1546 O O . TYR A 1 186 ? 24.495 9.062 -20.327 1.00 93.94 186 TYR A O 1
ATOM 1554 N N . THR A 1 187 ? 24.375 8.141 -18.285 1.00 92.75 187 THR A N 1
ATOM 1555 C CA . THR A 1 187 ? 24.433 9.401 -17.527 1.00 92.75 187 THR A CA 1
ATOM 1556 C C . THR A 1 187 ? 25.176 9.191 -16.213 1.00 92.75 187 THR A C 1
ATOM 1558 O O . THR A 1 187 ? 25.428 8.056 -15.827 1.00 92.75 187 THR A O 1
ATOM 1561 N N . ASP A 1 188 ? 25.474 10.271 -15.498 1.00 92.94 188 ASP A N 1
ATOM 1562 C CA . ASP A 1 188 ? 25.986 10.237 -14.129 1.00 92.94 188 ASP A CA 1
ATOM 1563 C C . ASP A 1 188 ? 24.856 10.132 -13.092 1.00 92.94 188 ASP A C 1
ATOM 1565 O O . ASP A 1 188 ? 23.715 10.541 -13.345 1.00 92.94 188 ASP A O 1
ATOM 1569 N N . SER A 1 189 ? 25.187 9.663 -11.884 1.00 90.88 189 SER A N 1
ATOM 1570 C CA . SER A 1 189 ? 24.254 9.497 -10.756 1.00 90.88 189 SER A CA 1
ATOM 1571 C C . SER A 1 189 ? 23.475 10.767 -10.403 1.00 90.88 189 SER A C 1
ATOM 1573 O O . SER A 1 189 ? 22.310 10.696 -10.020 1.00 90.88 189 SER A O 1
ATOM 1575 N N . GLN A 1 190 ? 24.097 11.942 -10.549 1.00 89.38 190 GLN A N 1
ATOM 1576 C CA . GLN A 1 190 ? 23.475 13.229 -10.213 1.00 89.38 190 GLN A CA 1
ATOM 1577 C C . GLN A 1 190 ? 22.328 13.595 -11.166 1.00 89.38 190 GLN A C 1
ATOM 1579 O O . GLN A 1 190 ? 21.325 14.158 -10.732 1.00 89.38 190 GLN A O 1
ATOM 1584 N N . ASN A 1 191 ? 22.453 13.231 -12.444 1.00 89.19 191 ASN A N 1
ATOM 1585 C CA . ASN A 1 191 ? 21.500 13.584 -13.500 1.00 89.19 191 ASN A CA 1
ATOM 1586 C C . ASN A 1 191 ? 20.545 12.432 -13.850 1.00 89.19 191 ASN A C 1
ATOM 1588 O O . ASN A 1 191 ? 19.691 12.565 -14.719 1.00 89.19 191 ASN A O 1
ATOM 1592 N N . LEU A 1 192 ? 20.650 11.289 -13.170 1.00 90.19 192 LEU A N 1
ATOM 1593 C CA . LEU A 1 192 ? 19.895 10.088 -13.517 1.00 90.19 192 LEU A CA 1
ATOM 1594 C C . LEU A 1 192 ? 18.375 10.311 -13.530 1.00 90.19 192 LEU A C 1
ATOM 1596 O O . LEU A 1 192 ? 17.691 9.905 -14.468 1.00 90.19 192 LEU A O 1
ATOM 1600 N N . ILE A 1 193 ? 17.857 10.985 -12.501 1.00 90.44 193 ILE A N 1
ATOM 1601 C CA . ILE A 1 193 ? 16.417 11.232 -12.348 1.00 90.44 193 ILE A CA 1
ATOM 1602 C C . ILE A 1 193 ? 15.921 12.246 -13.388 1.00 90.44 193 ILE A C 1
ATOM 1604 O O . ILE A 1 193 ? 14.831 12.077 -13.930 1.00 90.44 193 ILE A O 1
ATOM 1608 N N . SER A 1 194 ? 16.710 13.281 -13.703 1.00 90.50 194 SER A N 1
ATOM 1609 C CA . SER A 1 194 ? 16.336 14.272 -14.721 1.00 90.50 194 SER A CA 1
ATOM 1610 C C . SER A 1 194 ? 16.366 13.673 -16.129 1.00 90.50 194 SER A C 1
ATOM 1612 O O . SER A 1 194 ? 15.453 13.931 -16.915 1.00 90.50 194 SER A O 1
ATOM 1614 N N . CYS A 1 195 ? 17.342 12.812 -16.430 1.00 88.75 195 CYS A N 1
ATOM 1615 C CA . CYS A 1 195 ? 17.379 12.049 -17.677 1.00 88.75 195 CYS A CA 1
ATOM 1616 C C . CYS A 1 195 ? 16.191 11.081 -17.787 1.00 88.75 195 CYS A C 1
ATOM 1618 O O . CYS A 1 195 ? 15.562 11.007 -18.840 1.00 88.75 195 CYS A O 1
ATOM 1620 N N . GLU A 1 196 ? 15.833 10.368 -16.715 1.00 91.06 196 GLU A N 1
ATOM 1621 C CA . GLU A 1 196 ? 14.644 9.504 -16.709 1.00 91.06 196 GLU A CA 1
ATOM 1622 C C . GLU A 1 196 ? 13.366 10.309 -16.981 1.00 91.06 196 GLU A C 1
ATOM 1624 O O . GLU A 1 196 ? 12.565 9.918 -17.831 1.00 91.06 196 GLU A O 1
ATOM 1629 N N . GLN A 1 197 ? 13.205 11.460 -16.320 1.00 91.75 197 GLN A N 1
ATOM 1630 C CA . GLN A 1 197 ? 12.053 12.341 -16.516 1.00 91.75 197 GLN A CA 1
ATOM 1631 C C . GLN A 1 197 ? 11.945 12.827 -17.966 1.00 91.75 197 GLN A C 1
ATOM 1633 O O . GLN A 1 197 ? 10.874 12.722 -18.559 1.00 91.75 197 GLN A O 1
ATOM 1638 N N . LYS A 1 198 ? 13.059 13.277 -18.561 1.00 92.44 198 LYS A N 1
ATOM 1639 C CA . LYS A 1 198 ? 13.136 13.688 -19.975 1.00 92.44 198 LYS A CA 1
ATOM 1640 C C . LYS A 1 198 ? 12.554 12.615 -20.898 1.00 92.44 198 LYS A C 1
ATOM 1642 O O . LYS A 1 198 ? 11.721 12.922 -21.749 1.00 92.44 198 LYS A O 1
ATOM 1647 N N . TRP A 1 199 ? 12.964 11.360 -20.717 1.00 89.06 199 TRP A N 1
ATOM 1648 C CA . TRP A 1 199 ? 12.494 10.256 -21.552 1.00 89.06 199 TRP A CA 1
ATOM 1649 C C . TRP A 1 199 ? 11.035 9.875 -21.272 1.00 89.06 199 TRP A C 1
ATOM 1651 O O . TRP A 1 199 ? 10.297 9.587 -22.213 1.00 89.06 199 TRP A O 1
ATOM 1661 N N . ILE A 1 200 ? 10.585 9.917 -20.014 1.00 89.25 200 ILE A N 1
ATOM 1662 C CA . ILE A 1 200 ? 9.173 9.686 -19.669 1.00 89.25 200 ILE A CA 1
ATOM 1663 C C . ILE A 1 200 ? 8.273 10.758 -20.297 1.00 89.25 200 ILE A C 1
ATOM 1665 O O . ILE A 1 200 ? 7.256 10.410 -20.896 1.00 89.25 200 ILE A O 1
ATOM 1669 N N . ASP A 1 201 ? 8.649 12.035 -20.226 1.00 87.94 201 ASP A N 1
ATOM 1670 C CA . ASP A 1 201 ? 7.849 13.141 -20.769 1.00 87.94 201 ASP A CA 1
ATOM 1671 C C . ASP A 1 201 ? 7.792 13.121 -22.297 1.00 87.94 201 ASP A C 1
ATOM 1673 O O . ASP A 1 201 ? 6.734 13.357 -22.892 1.00 87.94 201 ASP A O 1
ATOM 1677 N N . GLN A 1 202 ? 8.926 12.811 -22.931 1.00 85.50 202 GLN A N 1
ATOM 1678 C CA . GLN A 1 202 ? 9.036 12.742 -24.383 1.00 85.50 202 GLN A CA 1
ATOM 1679 C C . GLN A 1 202 ? 8.220 11.579 -24.961 1.00 85.50 202 GLN A C 1
ATOM 1681 O O . GLN A 1 202 ? 7.610 11.723 -26.020 1.00 85.50 202 GLN A O 1
ATOM 1686 N N . LEU A 1 203 ? 8.218 10.429 -24.285 1.00 83.44 203 LEU A N 1
ATOM 1687 C CA . LEU A 1 203 ? 7.753 9.170 -24.868 1.00 83.44 203 LEU A CA 1
ATOM 1688 C C . LEU A 1 203 ? 6.439 8.657 -24.281 1.00 83.44 203 LEU A C 1
ATOM 1690 O O . LEU A 1 203 ? 5.758 7.872 -24.929 1.00 83.44 203 LEU A O 1
ATOM 1694 N N . LYS A 1 204 ? 6.073 9.099 -23.076 1.00 87.56 204 LYS A N 1
ATOM 1695 C CA . LYS A 1 204 ? 4.829 8.742 -22.373 1.00 87.56 204 LYS A CA 1
ATOM 1696 C C . LYS A 1 204 ? 4.580 7.220 -22.297 1.00 87.56 204 LYS A C 1
ATOM 1698 O O . LYS A 1 204 ? 3.533 6.753 -22.745 1.00 87.56 204 LYS A O 1
ATOM 1703 N N . PRO A 1 205 ? 5.521 6.447 -21.716 1.00 87.38 205 PRO A N 1
ATOM 1704 C CA . PRO A 1 205 ? 5.419 4.989 -21.598 1.00 87.38 205 PRO A CA 1
ATOM 1705 C C . PRO A 1 205 ? 4.165 4.523 -20.849 1.00 87.38 205 PRO A C 1
ATOM 1707 O O . PRO A 1 205 ? 3.869 4.999 -19.752 1.00 87.38 205 PRO A O 1
ATOM 1710 N N . GLU A 1 206 ? 3.474 3.510 -21.373 1.00 90.00 206 GLU A N 1
ATOM 1711 C CA . GLU A 1 206 ? 2.213 3.022 -20.797 1.00 90.00 206 GLU A CA 1
ATOM 1712 C C . GLU A 1 206 ? 2.398 2.188 -19.527 1.00 90.00 206 GLU A C 1
ATOM 1714 O O . GLU A 1 206 ? 1.463 2.041 -18.735 1.00 90.00 206 GLU A O 1
ATOM 1719 N N . TYR A 1 207 ? 3.577 1.594 -19.328 1.00 90.56 207 TYR A N 1
ATOM 1720 C CA . TYR A 1 207 ? 3.863 0.816 -18.121 1.00 90.56 207 TYR A CA 1
ATOM 1721 C C . TYR A 1 207 ? 4.377 1.676 -16.953 1.00 90.56 207 TYR A C 1
ATOM 1723 O O . TYR A 1 207 ? 4.451 1.172 -15.826 1.00 90.56 207 TYR A O 1
ATOM 1731 N N . ASN A 1 208 ? 4.691 2.958 -17.171 1.00 90.25 208 ASN A N 1
ATOM 1732 C CA . ASN A 1 208 ? 5.034 3.900 -16.105 1.00 90.25 208 ASN A CA 1
ATOM 1733 C C . ASN A 1 208 ? 3.756 4.544 -15.559 1.00 90.25 208 ASN A C 1
ATOM 1735 O O . ASN A 1 208 ? 3.187 5.453 -16.148 1.00 90.25 208 ASN A O 1
ATOM 1739 N N . VAL A 1 209 ? 3.298 4.070 -14.399 1.00 84.56 209 VAL A N 1
ATOM 1740 C CA . VAL A 1 209 ? 2.062 4.575 -13.772 1.00 84.56 209 VAL A CA 1
ATOM 1741 C C . VAL A 1 209 ? 2.220 6.011 -13.266 1.00 84.56 209 VAL A C 1
ATOM 1743 O O . VAL A 1 209 ? 1.257 6.773 -13.265 1.00 84.56 209 VAL A O 1
ATOM 1746 N N . ASN A 1 210 ? 3.418 6.368 -12.798 1.00 80.94 210 ASN A N 1
ATOM 1747 C CA . ASN A 1 210 ? 3.709 7.711 -12.317 1.00 80.94 210 ASN A CA 1
ATOM 1748 C C . ASN A 1 210 ? 4.291 8.552 -13.467 1.00 80.94 210 ASN A C 1
ATOM 1750 O O . ASN A 1 210 ? 5.307 8.137 -14.026 1.00 80.94 210 ASN A O 1
ATOM 1754 N N . PRO A 1 211 ? 3.703 9.719 -13.796 1.00 78.75 211 PRO A N 1
ATOM 1755 C CA . PRO A 1 211 ? 4.271 10.641 -14.781 1.00 78.75 211 PRO A CA 1
ATOM 1756 C C . PRO A 1 211 ? 5.611 11.237 -14.339 1.00 78.75 211 PRO A C 1
ATOM 1758 O O . PRO A 1 211 ? 6.402 11.671 -15.168 1.00 78.75 211 PRO A O 1
ATOM 1761 N N . THR A 1 212 ? 5.864 11.278 -13.029 1.00 82.25 212 THR A N 1
ATOM 1762 C CA . THR A 1 212 ? 7.116 11.789 -12.469 1.00 82.25 212 THR A CA 1
ATOM 1763 C C . THR A 1 212 ? 8.090 10.644 -12.183 1.00 82.25 212 THR A C 1
ATOM 1765 O O . THR A 1 212 ? 7.729 9.672 -11.511 1.00 82.25 212 THR A O 1
ATOM 1768 N N . ALA A 1 213 ? 9.322 10.775 -12.672 1.00 79.50 213 ALA A N 1
ATOM 1769 C CA . ALA A 1 213 ? 10.447 9.885 -12.426 1.00 79.50 213 ALA A CA 1
ATOM 1770 C C . ALA A 1 213 ? 10.850 9.866 -10.943 1.00 79.50 213 ALA A C 1
ATOM 1772 O O . ALA A 1 213 ? 10.619 10.812 -10.185 1.00 79.50 213 ALA A O 1
ATOM 1773 N N . GLY A 1 214 ? 11.495 8.776 -10.526 1.00 78.44 214 GLY A N 1
ATOM 1774 C CA . GLY A 1 214 ? 11.927 8.580 -9.144 1.00 78.44 214 GLY A CA 1
ATOM 1775 C C . GLY A 1 214 ? 10.846 8.018 -8.211 1.00 78.44 214 GLY A C 1
ATOM 1776 O O . GLY A 1 214 ? 9.827 7.461 -8.621 1.00 78.44 214 GLY A O 1
ATOM 1777 N N . ASN A 1 215 ? 11.112 8.082 -6.904 1.00 67.62 215 ASN A N 1
ATOM 1778 C CA . ASN A 1 215 ? 10.264 7.461 -5.888 1.00 67.62 215 ASN A CA 1
ATOM 1779 C C . ASN A 1 215 ? 9.061 8.355 -5.551 1.00 67.62 215 ASN A C 1
ATOM 1781 O O . ASN A 1 215 ? 9.209 9.554 -5.343 1.00 67.62 215 ASN A O 1
ATOM 1785 N N . SER A 1 216 ? 7.887 7.759 -5.340 1.00 64.25 216 SER A N 1
ATOM 1786 C CA . SER A 1 216 ? 6.695 8.458 -4.838 1.00 64.25 216 SER A CA 1
ATOM 1787 C C . SER A 1 216 ? 6.809 8.885 -3.364 1.00 64.25 216 SER A C 1
ATOM 1789 O O . SER A 1 216 ? 5.830 9.326 -2.758 1.00 64.25 216 SER A O 1
ATOM 1791 N N . LYS A 1 217 ? 7.983 8.727 -2.740 1.00 56.09 217 LYS A N 1
ATOM 1792 C CA . LYS A 1 217 ? 8.236 9.108 -1.350 1.00 56.09 217 LYS A CA 1
ATOM 1793 C C . LYS A 1 217 ? 8.154 10.630 -1.223 1.00 56.09 217 LYS A C 1
ATOM 1795 O O . LYS A 1 217 ? 9.041 11.342 -1.672 1.00 56.09 217 LYS A O 1
ATOM 1800 N N . GLY A 1 218 ? 7.087 11.110 -0.587 1.00 60.28 218 GLY A N 1
ATOM 1801 C CA . GLY A 1 218 ? 6.798 12.540 -0.435 1.00 60.28 218 GLY A CA 1
ATOM 1802 C C . GLY A 1 218 ? 5.743 13.076 -1.404 1.00 60.28 218 GLY A C 1
ATOM 1803 O O . GLY A 1 218 ? 5.337 14.227 -1.255 1.00 60.28 218 GLY A O 1
ATOM 1804 N N . TYR A 1 219 ? 5.246 12.253 -2.336 1.00 73.62 219 TYR A N 1
ATOM 1805 C CA . TYR A 1 219 ? 4.095 12.612 -3.159 1.00 73.62 219 TYR A CA 1
ATOM 1806 C C . TYR A 1 219 ? 2.878 12.885 -2.267 1.00 73.62 219 TYR A C 1
ATOM 1808 O O . TYR A 1 219 ? 2.472 12.041 -1.463 1.00 73.62 219 TYR A O 1
ATOM 1816 N N . LYS A 1 220 ? 2.304 14.080 -2.409 1.00 77.44 220 LYS A N 1
ATOM 1817 C CA . LYS A 1 220 ? 1.076 14.485 -1.726 1.00 77.44 220 LYS A CA 1
ATOM 1818 C C . LYS A 1 220 ? -0.069 14.430 -2.728 1.00 77.44 220 LYS A C 1
ATOM 1820 O O . LYS A 1 220 ? -0.005 15.057 -3.780 1.00 77.44 220 LYS A O 1
ATOM 1825 N N . HIS A 1 221 ? -1.111 13.675 -2.395 1.00 82.94 221 HIS A N 1
ATOM 1826 C CA . HIS A 1 221 ? -2.336 13.653 -3.186 1.00 82.94 221 HIS A CA 1
ATOM 1827 C C . HIS A 1 221 ? -2.970 15.050 -3.237 1.00 82.94 221 HIS A C 1
ATOM 1829 O O . HIS A 1 221 ? -2.917 15.788 -2.252 1.00 82.94 221 HIS A O 1
ATOM 1835 N N . SER A 1 222 ? -3.601 15.391 -4.364 1.00 87.44 222 SER A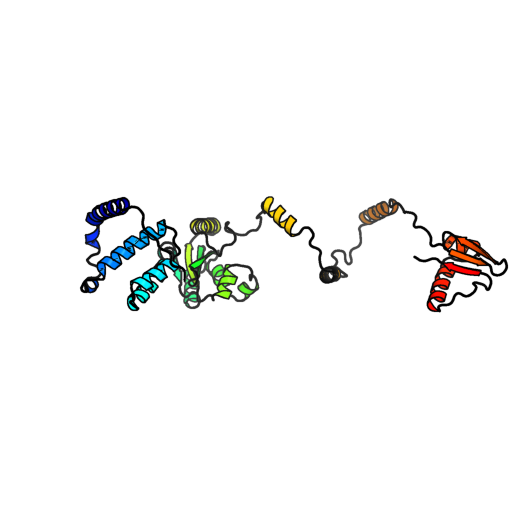 N 1
ATOM 1836 C CA . SER A 1 222 ? -4.409 16.610 -4.459 1.00 87.44 222 SER A CA 1
ATOM 1837 C C . SER A 1 222 ? -5.601 16.547 -3.501 1.00 87.44 222 SER A C 1
ATOM 1839 O O . SER A 1 222 ? -6.096 15.458 -3.194 1.00 87.44 222 SER A O 1
ATOM 1841 N N . GLU A 1 223 ? -6.102 17.703 -3.061 1.00 91.12 223 GLU A N 1
ATOM 1842 C CA . GLU A 1 223 ? -7.287 17.780 -2.192 1.00 91.12 223 GLU A CA 1
ATOM 1843 C C . GLU A 1 223 ? -8.492 17.058 -2.810 1.00 91.12 223 GLU A C 1
ATOM 1845 O O . GLU A 1 223 ? -9.171 16.283 -2.138 1.00 91.12 223 GLU A O 1
ATOM 1850 N N . GLU A 1 224 ? -8.694 17.209 -4.124 1.00 91.38 224 GLU A N 1
ATOM 1851 C CA . GLU A 1 224 ? -9.746 16.502 -4.861 1.00 91.38 224 GLU A CA 1
ATOM 1852 C C . GLU A 1 224 ? -9.588 14.971 -4.776 1.00 91.38 224 GLU A C 1
ATOM 1854 O O . GLU A 1 224 ? -10.567 14.240 -4.594 1.00 91.38 224 GLU A O 1
ATOM 1859 N N . SER A 1 225 ? -8.352 14.469 -4.873 1.00 89.06 225 SER A N 1
ATOM 1860 C CA . SER A 1 225 ? -8.061 13.035 -4.771 1.00 89.06 225 SER A CA 1
ATOM 1861 C C . SER A 1 225 ? -8.289 12.520 -3.352 1.00 89.06 225 SER A C 1
ATOM 1863 O O . SER A 1 225 ? -8.866 11.445 -3.173 1.00 89.06 225 SER A O 1
ATOM 1865 N N . ILE A 1 226 ? -7.885 13.297 -2.342 1.00 92.38 226 ILE A N 1
ATOM 1866 C CA . ILE A 1 226 ? -8.133 12.996 -0.927 1.00 92.38 226 ILE A CA 1
ATOM 1867 C C . ILE A 1 226 ? -9.638 12.905 -0.670 1.00 92.38 226 ILE A C 1
ATOM 1869 O O . ILE A 1 226 ? -10.095 11.931 -0.070 1.00 92.38 226 ILE A O 1
ATOM 1873 N N . GLU A 1 227 ? -10.425 13.850 -1.185 1.00 93.69 227 GLU A N 1
ATOM 1874 C CA . GLU A 1 227 ? -11.876 13.844 -1.004 1.00 93.69 227 GLU A CA 1
ATOM 1875 C C . GLU A 1 227 ? -12.554 12.685 -1.748 1.00 93.69 227 GLU A C 1
ATOM 1877 O O . GLU A 1 227 ? -13.477 12.062 -1.218 1.00 93.69 227 GLU A O 1
ATOM 1882 N N . LYS A 1 228 ? -12.095 12.324 -2.954 1.00 93.94 228 LYS A N 1
ATOM 1883 C CA . LYS A 1 228 ? -12.572 11.115 -3.656 1.00 93.94 228 LYS A CA 1
ATOM 1884 C C . LYS A 1 228 ? -12.295 9.847 -2.844 1.00 93.94 228 LYS A C 1
ATOM 1886 O O . LYS A 1 228 ? -13.201 9.030 -2.674 1.00 93.94 228 LYS A O 1
ATOM 1891 N N . MET A 1 229 ? -11.085 9.701 -2.301 1.00 90.62 229 MET A N 1
ATOM 1892 C CA . MET A 1 229 ? -10.730 8.563 -1.444 1.00 90.62 229 MET A CA 1
ATOM 1893 C C . MET A 1 229 ? -11.564 8.541 -0.159 1.00 90.62 229 MET A C 1
ATOM 1895 O O . MET A 1 229 ? -12.095 7.490 0.206 1.00 90.62 229 MET A O 1
ATOM 1899 N N . ARG A 1 230 ? -11.748 9.699 0.489 1.00 92.38 230 ARG A N 1
ATOM 1900 C CA . ARG A 1 230 ? -12.584 9.837 1.689 1.00 92.38 230 ARG A CA 1
ATOM 1901 C C . ARG A 1 230 ? -14.018 9.398 1.409 1.00 92.38 230 ARG A C 1
ATOM 1903 O O . ARG A 1 230 ? -14.532 8.539 2.123 1.00 92.38 230 ARG A O 1
ATOM 1910 N N . ARG A 1 231 ? -14.638 9.922 0.346 1.00 92.06 231 ARG A N 1
ATOM 1911 C CA . ARG A 1 231 ? -16.004 9.553 -0.066 1.00 92.06 231 ARG A CA 1
ATOM 1912 C C . ARG A 1 231 ? -16.140 8.066 -0.377 1.00 92.06 231 ARG A C 1
ATOM 1914 O O . ARG A 1 231 ? -17.127 7.463 0.021 1.00 92.06 231 ARG A O 1
ATOM 1921 N N . ALA A 1 232 ? -15.149 7.462 -1.034 1.00 90.12 232 ALA A N 1
ATOM 1922 C CA . ALA A 1 232 ? -15.181 6.039 -1.371 1.00 90.12 232 ALA A CA 1
ATOM 1923 C C . ALA A 1 232 ? -15.128 5.118 -0.138 1.00 90.12 232 ALA A C 1
ATOM 1925 O O . ALA A 1 232 ? -15.624 3.988 -0.195 1.00 90.12 232 ALA A O 1
ATOM 1926 N N . VAL A 1 233 ? -14.502 5.573 0.952 1.00 89.44 233 VAL A N 1
ATOM 1927 C CA . VAL A 1 233 ? -14.348 4.814 2.205 1.00 89.44 233 VAL A CA 1
ATOM 1928 C C . VAL A 1 233 ? -15.478 5.104 3.194 1.00 89.44 233 VAL A C 1
ATOM 1930 O O . VAL A 1 233 ? -15.816 4.240 4.007 1.00 89.44 233 VAL A O 1
ATOM 1933 N N . 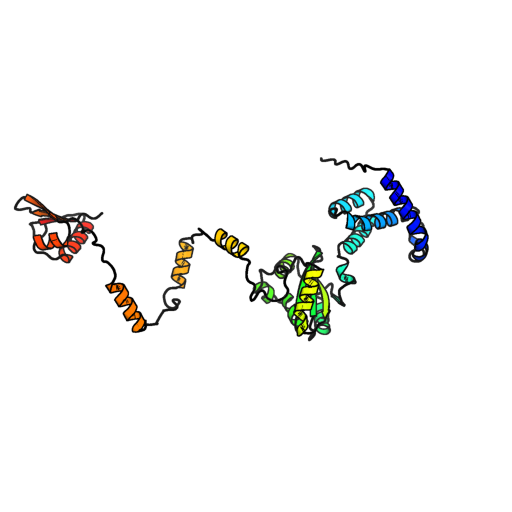LEU A 1 234 ? -16.082 6.291 3.129 1.00 91.06 234 LEU A N 1
ATOM 1934 C CA . LEU A 1 234 ? -17.136 6.705 4.045 1.00 91.06 234 LEU A CA 1
ATOM 1935 C C . LEU A 1 234 ? -18.309 5.708 4.026 1.00 91.06 234 LEU A C 1
ATOM 1937 O O . LEU A 1 234 ? -18.808 5.324 2.974 1.00 91.06 234 LEU A O 1
ATOM 1941 N N . GLY A 1 235 ? -18.735 5.265 5.210 1.00 84.38 235 GLY A N 1
ATOM 1942 C CA . GLY A 1 235 ? -19.842 4.316 5.368 1.00 84.38 235 GLY A CA 1
ATOM 1943 C C . GLY A 1 235 ? -19.467 2.837 5.221 1.00 84.38 235 GLY A C 1
ATOM 1944 O O . GLY A 1 235 ? -20.296 1.980 5.536 1.00 84.38 235 GLY A O 1
ATOM 1945 N N . ARG A 1 236 ? -18.228 2.500 4.833 1.00 87.25 236 ARG A N 1
ATOM 1946 C CA . ARG A 1 236 ? -17.765 1.105 4.858 1.00 87.25 236 ARG A CA 1
ATOM 1947 C C . ARG A 1 236 ? -17.703 0.608 6.300 1.00 87.25 236 ARG A C 1
ATOM 1949 O O . ARG A 1 236 ? -17.001 1.172 7.137 1.00 87.25 236 ARG A O 1
ATOM 1956 N N . LYS A 1 237 ? -18.425 -0.474 6.586 1.00 89.12 237 LYS A N 1
ATOM 1957 C CA . LYS A 1 237 ? -18.358 -1.187 7.863 1.00 89.12 237 LYS A CA 1
ATOM 1958 C C . LYS A 1 237 ? -17.586 -2.481 7.659 1.00 89.12 237 LYS A C 1
ATOM 1960 O O . LYS A 1 237 ? -17.819 -3.197 6.691 1.00 89.12 237 LYS A O 1
ATOM 1965 N N . HIS A 1 238 ? -16.678 -2.785 8.580 1.00 90.00 238 HIS A N 1
ATOM 1966 C CA . HIS A 1 238 ? -16.063 -4.106 8.620 1.00 90.00 238 HIS A CA 1
ATOM 1967 C C . HIS A 1 238 ? -17.116 -5.163 8.964 1.00 90.00 238 HIS A C 1
ATOM 1969 O O . HIS A 1 238 ? -18.006 -4.908 9.782 1.00 90.00 238 HIS A O 1
ATOM 1975 N N . THR A 1 239 ? -16.986 -6.343 8.359 1.00 93.12 239 THR A N 1
ATOM 1976 C CA . THR A 1 239 ? -17.754 -7.530 8.746 1.00 93.12 239 THR A CA 1
ATOM 1977 C C . THR A 1 239 ? -17.375 -7.961 10.160 1.00 93.12 239 THR A C 1
ATOM 1979 O O . THR A 1 239 ? -16.300 -7.618 10.664 1.00 93.12 239 THR A O 1
ATOM 1982 N N . ASP A 1 240 ? -18.255 -8.706 10.822 1.00 93.62 240 ASP A N 1
ATOM 1983 C CA . ASP A 1 240 ? -18.008 -9.138 12.200 1.00 93.62 240 ASP A CA 1
ATOM 1984 C C . ASP A 1 240 ? -16.824 -10.109 12.302 1.00 93.62 240 ASP A C 1
ATOM 1986 O O . ASP A 1 240 ? -16.051 -10.036 13.256 1.00 93.62 240 ASP A O 1
ATOM 1990 N N . GLU A 1 241 ? -16.591 -10.915 11.265 1.00 93.38 241 GLU A N 1
ATOM 1991 C CA . GLU A 1 241 ? -15.390 -11.744 11.114 1.00 93.38 241 GLU A CA 1
ATOM 1992 C C . GLU A 1 241 ? -14.112 -10.897 11.116 1.00 93.38 241 GLU A C 1
ATOM 1994 O O . GLU A 1 241 ? -13.196 -11.141 11.902 1.00 93.38 241 GLU A O 1
ATOM 1999 N N . VAL A 1 242 ? -14.064 -9.835 10.304 1.00 92.81 242 VAL A N 1
ATOM 2000 C CA . VAL A 1 242 ? -12.896 -8.945 10.231 1.00 92.81 242 VAL A CA 1
ATOM 2001 C C . VAL A 1 242 ? -12.699 -8.199 11.551 1.00 92.81 242 VAL A C 1
ATOM 2003 O O . VAL A 1 242 ? -11.568 -8.062 12.019 1.00 92.81 242 VAL A O 1
ATOM 2006 N N . LYS A 1 243 ? -13.781 -7.762 12.209 1.00 94.12 243 LYS A N 1
ATOM 2007 C CA . LYS A 1 243 ? -13.697 -7.162 13.553 1.00 94.12 243 LYS A CA 1
ATOM 2008 C C . LYS A 1 243 ? -13.115 -8.136 14.571 1.00 94.12 243 LYS A C 1
ATOM 2010 O O . LYS A 1 243 ? -12.298 -7.720 15.394 1.00 94.12 243 LYS A O 1
ATOM 2015 N N . LYS A 1 244 ? -13.513 -9.409 14.517 1.00 93.94 244 LYS A N 1
ATOM 2016 C CA . LYS A 1 244 ? -13.002 -10.452 15.409 1.00 93.94 244 LYS A CA 1
ATOM 2017 C C . LYS A 1 244 ? -11.503 -10.660 15.201 1.00 93.94 244 LYS A C 1
ATOM 2019 O O . LYS A 1 244 ? -10.760 -10.544 16.171 1.00 93.94 244 LYS A O 1
ATOM 2024 N N . VAL A 1 245 ? -11.054 -10.819 13.956 1.00 95.00 245 VAL A N 1
ATOM 2025 C CA . VAL A 1 245 ? -9.623 -10.971 13.627 1.00 95.00 245 VAL A CA 1
ATOM 2026 C C . VAL A 1 245 ? -8.810 -9.753 14.077 1.00 95.00 245 VAL A C 1
ATOM 2028 O O . VAL A 1 245 ? -7.767 -9.899 14.710 1.00 95.00 245 VAL A O 1
ATOM 2031 N N . MET A 1 246 ? -9.300 -8.534 13.821 1.00 91.00 246 MET A N 1
ATOM 2032 C CA . MET A 1 246 ? -8.640 -7.306 14.290 1.00 91.00 246 MET A CA 1
ATOM 2033 C C . MET A 1 246 ? -8.599 -7.194 15.819 1.00 91.00 246 MET A C 1
ATOM 2035 O O . MET A 1 246 ? -7.682 -6.589 16.371 1.00 91.00 246 MET A O 1
ATOM 2039 N N . SER A 1 247 ? -9.612 -7.723 16.509 1.00 92.94 247 SER A N 1
ATOM 2040 C CA . SER A 1 247 ? -9.647 -7.756 17.970 1.00 92.94 247 SER A CA 1
ATOM 2041 C C . SER A 1 247 ? -8.633 -8.759 18.512 1.00 92.94 247 SER A C 1
ATOM 2043 O O . SER A 1 247 ? -7.870 -8.426 19.413 1.00 92.94 247 SER A O 1
ATOM 2045 N N . GLU A 1 248 ? -8.600 -9.968 17.954 1.00 93.25 248 GLU A N 1
ATOM 2046 C CA . GLU A 1 248 ? -7.679 -11.038 18.347 1.00 93.25 248 GLU A CA 1
ATOM 2047 C C . GLU A 1 248 ? -6.219 -10.642 18.122 1.00 93.25 248 GLU A C 1
ATOM 2049 O O . GLU A 1 248 ? -5.399 -10.815 19.024 1.00 93.25 248 GLU A O 1
ATOM 2054 N N . SER A 1 249 ? -5.908 -9.992 16.997 1.00 93.38 249 SER A N 1
ATOM 2055 C CA . SER A 1 249 ? -4.546 -9.544 16.688 1.00 93.38 249 SER A CA 1
ATOM 2056 C C . SER A 1 249 ? -4.013 -8.438 17.604 1.00 93.38 249 SER A C 1
ATOM 2058 O O . SER A 1 249 ? -2.824 -8.151 17.563 1.00 93.38 249 SER A O 1
ATOM 2060 N N . ARG A 1 250 ? -4.856 -7.817 18.441 1.00 92.75 250 ARG A N 1
ATOM 2061 C CA . ARG A 1 250 ? -4.478 -6.721 19.357 1.00 92.75 250 ARG A CA 1
ATOM 2062 C C . ARG A 1 250 ? -4.613 -7.085 20.836 1.00 92.75 250 ARG A C 1
ATOM 2064 O O . ARG A 1 250 ? -4.512 -6.206 21.691 1.00 92.75 250 ARG A O 1
ATOM 2071 N N . LYS A 1 251 ? -4.887 -8.352 21.154 1.00 92.50 251 LYS A N 1
ATOM 2072 C CA . LYS A 1 251 ? -4.980 -8.856 22.533 1.00 92.50 251 LYS A CA 1
ATOM 2073 C C . LYS A 1 251 ? -3.637 -9.398 23.020 1.00 92.50 251 LYS A C 1
ATOM 2075 O O . LYS A 1 251 ? -2.761 -9.725 22.226 1.00 92.50 251 LYS A O 1
ATOM 2080 N N . GLY A 1 252 ? -3.512 -9.515 24.343 1.00 93.44 252 GLY A N 1
ATOM 2081 C CA . GLY A 1 252 ? -2.323 -10.072 24.989 1.00 93.44 252 GLY A CA 1
ATOM 2082 C C . GLY A 1 252 ? -1.064 -9.295 24.616 1.00 93.44 252 GLY A C 1
ATOM 2083 O O . GLY A 1 252 ? -1.096 -8.066 24.579 1.00 93.44 252 GLY A O 1
ATOM 2084 N N . GLU A 1 253 ? 0.003 -10.020 24.296 1.00 93.38 253 GLU A N 1
ATOM 2085 C CA . GLU A 1 253 ? 1.331 -9.487 23.957 1.00 93.38 253 GLU A CA 1
ATOM 2086 C C . GLU A 1 253 ? 1.344 -8.565 22.735 1.00 93.38 253 GLU A C 1
ATOM 2088 O O . GLU A 1 253 ? 2.158 -7.647 22.668 1.00 93.38 253 GLU A O 1
ATOM 2093 N N . ASN A 1 254 ? 0.397 -8.736 21.808 1.00 92.81 254 ASN A N 1
ATOM 2094 C CA . ASN A 1 254 ? 0.291 -7.877 20.630 1.00 92.81 254 ASN A CA 1
ATOM 2095 C C . ASN A 1 254 ? -0.277 -6.484 20.947 1.00 92.81 254 ASN A C 1
ATOM 2097 O O . ASN A 1 254 ? -0.235 -5.586 20.103 1.00 92.81 254 ASN A O 1
ATOM 2101 N N . ASN A 1 255 ? -0.841 -6.278 22.142 1.00 95.06 255 ASN A N 1
ATOM 2102 C CA . ASN A 1 255 ? -1.253 -4.950 22.572 1.00 95.06 255 ASN A CA 1
ATOM 2103 C C . ASN A 1 255 ? 0.003 -4.088 22.822 1.00 95.06 255 ASN A C 1
ATOM 2105 O O . ASN A 1 255 ? 0.807 -4.444 23.683 1.00 95.06 255 ASN A O 1
ATOM 2109 N N . PRO A 1 256 ? 0.155 -2.907 22.190 1.00 93.62 256 PRO A N 1
ATOM 2110 C CA . PRO A 1 256 ? 1.300 -2.018 22.428 1.00 93.62 256 PRO A CA 1
ATOM 2111 C C . PRO A 1 256 ? 1.490 -1.587 23.892 1.00 93.62 256 PRO A C 1
ATOM 2113 O O . PRO A 1 256 ? 2.567 -1.107 24.271 1.00 93.62 256 PRO A O 1
ATOM 2116 N N . PHE A 1 257 ? 0.436 -1.716 24.703 1.00 95.62 257 PHE A N 1
ATOM 2117 C CA . PHE A 1 257 ? 0.431 -1.421 26.132 1.00 95.62 257 PHE A CA 1
ATOM 2118 C C . PHE A 1 257 ? 0.541 -2.671 27.029 1.00 95.62 257 PHE A C 1
ATOM 2120 O O . PHE A 1 257 ? 0.445 -2.561 28.249 1.00 95.62 257 PHE A O 1
ATOM 2127 N N . TYR A 1 258 ? 0.750 -3.863 26.464 1.00 95.12 258 TYR A N 1
ATOM 2128 C CA . TYR A 1 258 ? 0.940 -5.084 27.247 1.00 95.12 258 TYR A CA 1
ATOM 2129 C C . TYR A 1 258 ? 2.185 -4.992 28.136 1.00 95.12 258 TYR A C 1
ATOM 2131 O O . TYR A 1 258 ? 3.221 -4.478 27.721 1.00 95.12 258 TYR A O 1
ATOM 2139 N N . GLY A 1 259 ? 2.067 -5.444 29.387 1.00 93.75 259 GLY A N 1
ATOM 2140 C CA . GLY A 1 259 ? 3.148 -5.397 30.380 1.00 93.75 259 GLY A CA 1
ATOM 2141 C C . GLY A 1 259 ? 3.537 -3.993 30.869 1.00 93.75 259 GLY A C 1
ATOM 2142 O O . GLY A 1 259 ? 4.352 -3.873 31.782 1.00 93.75 259 GLY A O 1
ATOM 2143 N N . LYS A 1 260 ? 2.955 -2.922 30.316 1.00 95.44 260 LYS A N 1
ATOM 2144 C CA . LYS A 1 260 ? 3.236 -1.540 30.724 1.00 95.44 260 LYS A CA 1
ATOM 2145 C C . LYS A 1 260 ? 2.276 -1.097 31.825 1.00 95.44 260 LYS A C 1
ATOM 2147 O O . LYS A 1 260 ? 1.101 -1.457 31.837 1.00 95.44 260 LYS A O 1
ATOM 2152 N N . LYS A 1 261 ? 2.777 -0.278 32.751 1.00 95.81 261 LYS A N 1
ATOM 2153 C CA . LYS A 1 261 ? 1.969 0.398 33.775 1.00 95.81 261 LYS A CA 1
ATOM 2154 C C . LYS A 1 261 ? 1.795 1.866 33.405 1.00 95.81 261 LYS A C 1
ATOM 2156 O O . LYS A 1 261 ? 2.680 2.475 32.809 1.00 95.81 261 LYS A O 1
ATOM 2161 N N . HIS A 1 262 ? 0.651 2.437 33.765 1.00 95.06 262 HIS A N 1
ATOM 2162 C CA . HIS A 1 262 ? 0.451 3.878 33.656 1.00 95.06 262 HIS A CA 1
ATOM 2163 C C . HIS A 1 262 ? 1.386 4.622 34.614 1.00 95.06 262 HIS A C 1
ATOM 2165 O O . HIS A 1 262 ? 1.639 4.156 35.724 1.00 95.06 262 HIS A O 1
ATOM 2171 N N . SER A 1 263 ? 1.859 5.796 34.194 1.00 96.50 263 SER A N 1
ATOM 2172 C CA . SER A 1 263 ? 2.574 6.712 35.083 1.00 96.50 263 SER A CA 1
ATOM 2173 C C . SER A 1 263 ? 1.643 7.252 36.169 1.00 96.50 263 SER A C 1
ATOM 2175 O O . SER A 1 263 ? 0.432 7.354 35.959 1.00 96.50 263 SER A O 1
ATOM 2177 N N . GLU A 1 264 ? 2.201 7.664 37.307 1.00 96.44 264 GLU A N 1
ATOM 2178 C CA . GLU A 1 264 ? 1.429 8.265 38.405 1.00 96.44 264 GLU A CA 1
ATOM 2179 C C . GLU A 1 264 ? 0.614 9.477 37.945 1.00 96.44 264 GLU A C 1
ATOM 2181 O O . GLU A 1 264 ? -0.562 9.611 38.281 1.00 96.44 264 GLU A O 1
ATOM 2186 N N . HIS A 1 265 ? 1.207 10.313 37.089 1.00 96.06 265 HIS A N 1
ATOM 2187 C CA . HIS A 1 265 ? 0.516 11.438 36.467 1.00 96.06 265 HIS A CA 1
ATOM 2188 C C . HIS A 1 265 ? -0.709 10.985 35.652 1.00 96.06 265 HIS A C 1
ATOM 2190 O O . HIS A 1 265 ? -1.800 11.530 35.813 1.00 96.06 265 HIS A O 1
ATOM 2196 N N . SER A 1 266 ? -0.564 9.943 34.823 1.00 94.62 266 SER A N 1
ATOM 2197 C CA . SER A 1 266 ? -1.680 9.396 34.034 1.00 94.62 266 SER A CA 1
ATOM 2198 C C . SER A 1 266 ? -2.768 8.805 34.930 1.00 94.62 266 SER A C 1
ATOM 2200 O O . SER A 1 266 ? -3.954 9.018 34.685 1.00 94.62 266 SER A O 1
ATOM 2202 N N . LEU A 1 267 ? -2.379 8.098 35.994 1.00 96.25 267 LEU A N 1
ATOM 2203 C CA . LEU A 1 267 ? -3.314 7.552 36.979 1.00 96.25 267 LEU A CA 1
ATOM 2204 C C . LEU A 1 267 ? -4.107 8.661 37.678 1.00 96.25 267 LEU A C 1
ATOM 2206 O O . LEU A 1 267 ? -5.314 8.510 37.874 1.00 96.25 267 LEU A O 1
ATOM 2210 N N . LYS A 1 268 ? -3.462 9.787 38.002 1.00 96.19 268 LYS A N 1
ATOM 2211 C CA . LYS A 1 268 ? -4.127 10.955 38.591 1.00 96.19 268 LYS A CA 1
ATOM 2212 C C . LYS A 1 268 ? -5.168 11.544 37.639 1.00 96.19 268 LYS A C 1
ATOM 2214 O O . LYS A 1 268 ? -6.315 11.708 38.040 1.00 96.19 268 LYS A O 1
ATOM 2219 N N . LEU A 1 269 ? -4.818 11.741 36.365 1.00 96.75 269 LEU A N 1
ATOM 2220 C CA . LEU A 1 269 ? -5.766 12.216 35.348 1.00 96.75 269 LEU A CA 1
ATOM 2221 C C . LEU A 1 269 ? -6.965 11.272 35.181 1.00 96.75 269 LEU A C 1
ATOM 2223 O O . LEU A 1 269 ? -8.107 11.725 35.113 1.00 96.75 269 LEU A O 1
ATOM 2227 N N . ILE A 1 270 ? -6.722 9.957 35.155 1.00 94.81 270 ILE A N 1
ATOM 2228 C CA . ILE A 1 270 ? -7.790 8.950 35.072 1.00 94.81 270 ILE A CA 1
ATOM 2229 C C . ILE A 1 270 ? -8.697 9.028 36.308 1.00 94.81 270 ILE A C 1
ATOM 2231 O O . ILE A 1 270 ? -9.922 8.982 36.171 1.00 94.81 270 ILE A O 1
ATOM 2235 N N . LYS A 1 271 ? -8.118 9.174 37.506 1.00 94.94 271 LYS A N 1
ATOM 2236 C CA . LYS A 1 271 ? -8.859 9.300 38.769 1.00 94.94 271 LYS A CA 1
ATOM 2237 C C . LYS A 1 271 ? -9.718 10.564 38.797 1.00 94.94 271 LYS A C 1
ATOM 2239 O O . LYS A 1 271 ? -10.893 10.483 39.153 1.00 94.94 271 LYS A O 1
ATOM 2244 N N . ASP A 1 272 ? -9.166 11.695 38.374 1.00 94.56 272 ASP A N 1
ATOM 2245 C CA . ASP A 1 272 ? -9.871 12.978 38.323 1.00 94.56 272 ASP A CA 1
ATOM 2246 C C . ASP A 1 272 ? -10.995 12.965 37.278 1.00 94.56 272 ASP A C 1
ATOM 2248 O O 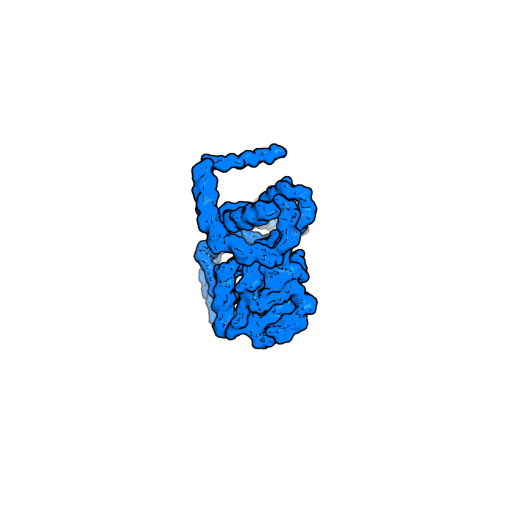. ASP A 1 272 ? -12.074 13.511 37.500 1.00 94.56 272 ASP A O 1
ATOM 2252 N N . ALA A 1 273 ? -10.783 12.304 36.138 1.00 92.94 273 ALA A N 1
ATOM 2253 C CA . ALA A 1 273 ? -11.837 12.106 35.149 1.00 92.94 273 ALA A CA 1
ATOM 2254 C C . ALA A 1 273 ? -12.945 11.187 35.685 1.00 92.94 273 ALA A C 1
ATOM 2256 O O . ALA A 1 273 ? -14.124 11.440 35.445 1.00 92.94 273 ALA A O 1
ATOM 2257 N N . ALA A 1 274 ? -12.587 10.129 36.421 1.00 92.44 274 ALA A N 1
ATOM 2258 C CA . ALA A 1 274 ? -13.544 9.202 37.014 1.00 92.44 274 ALA A CA 1
ATOM 2259 C C . ALA A 1 274 ? -14.386 9.850 38.125 1.00 92.44 274 ALA A C 1
ATOM 2261 O O . ALA A 1 274 ? -15.581 9.569 38.205 1.00 92.44 274 ALA A O 1
ATOM 2262 N N . SER A 1 275 ? -13.798 10.727 38.946 1.00 89.69 275 SER A N 1
ATOM 2263 C CA . SER A 1 275 ? -14.513 11.434 40.019 1.00 89.69 275 SER A CA 1
ATOM 2264 C C . SER A 1 275 ? -15.520 12.454 39.486 1.00 89.69 275 SER A C 1
ATOM 2266 O O . SER A 1 275 ? -16.570 12.649 40.091 1.00 89.69 275 SER A O 1
ATOM 2268 N N . LYS A 1 276 ? -15.243 13.046 38.320 1.00 91.38 276 LYS A N 1
ATOM 2269 C CA . LYS A 1 276 ? -16.136 13.989 37.629 1.00 91.38 276 LYS A CA 1
ATOM 2270 C C . LYS A 1 276 ? -17.283 13.319 36.866 1.00 91.38 276 LYS A C 1
ATOM 2272 O O . LYS A 1 276 ? -18.130 14.019 36.315 1.00 91.38 276 LYS A O 1
ATOM 2277 N N . ARG A 1 277 ? -17.331 11.982 36.789 1.00 88.31 277 ARG A N 1
ATOM 2278 C CA . ARG A 1 277 ? -18.419 11.284 36.087 1.00 88.31 277 ARG A CA 1
ATOM 2279 C C . ARG A 1 277 ? -19.735 11.484 36.834 1.00 88.31 277 ARG A C 1
ATOM 2281 O O . ARG A 1 277 ? -19.877 11.054 37.977 1.00 88.31 277 ARG A O 1
ATOM 2288 N N . VAL A 1 278 ? -20.721 12.062 36.150 1.00 86.81 278 VAL A N 1
ATOM 2289 C CA . VAL A 1 278 ? -22.105 12.109 36.630 1.00 86.81 278 VAL A CA 1
ATOM 2290 C C . VAL A 1 278 ? -22.642 10.679 36.680 1.00 86.81 278 VAL A C 1
ATOM 2292 O O . VAL A 1 278 ? -22.722 9.998 35.657 1.00 86.81 278 VAL A O 1
ATOM 2295 N N . LYS A 1 279 ? -22.997 10.200 37.875 1.00 80.25 279 LYS A N 1
ATOM 2296 C CA . LYS A 1 279 ? -23.704 8.926 38.027 1.00 80.25 279 LYS A CA 1
ATOM 2297 C C . LYS A 1 279 ? -25.174 9.164 37.711 1.00 80.25 279 LYS A C 1
ATOM 2299 O O . LYS A 1 279 ? -25.901 9.686 38.551 1.00 80.25 279 LYS A O 1
ATOM 2304 N N . LEU A 1 280 ? -25.598 8.797 36.505 1.00 79.62 280 LEU A N 1
ATOM 2305 C CA . LEU A 1 280 ? -27.020 8.767 36.176 1.00 79.62 280 LEU A CA 1
ATOM 2306 C C . LEU A 1 280 ? -27.710 7.730 37.084 1.00 79.62 280 LEU A C 1
ATOM 2308 O O . LEU A 1 280 ? -27.206 6.606 37.189 1.00 79.62 280 LEU A O 1
ATOM 2312 N N . PRO A 1 281 ? -28.810 8.084 37.775 1.00 78.69 281 PRO A N 1
ATOM 2313 C CA . PRO A 1 281 ? -29.556 7.125 38.575 1.00 78.69 281 PRO A CA 1
ATOM 2314 C C . PRO A 1 281 ? -30.146 6.063 37.642 1.00 78.69 281 PRO A C 1
ATOM 2316 O O . PRO A 1 281 ? -30.930 6.370 36.749 1.00 78.69 281 PRO A O 1
ATOM 2319 N N . VAL A 1 282 ? -29.740 4.809 37.830 1.00 80.19 282 VAL A N 1
ATOM 2320 C CA . VAL A 1 282 ? -30.366 3.667 37.158 1.00 80.19 282 VAL A CA 1
ATOM 2321 C C . VAL A 1 282 ? -31.585 3.280 37.984 1.00 80.19 282 VAL A C 1
ATOM 2323 O O . VAL A 1 282 ? -31.456 3.077 39.193 1.00 80.19 282 VAL A O 1
ATOM 2326 N N . ALA A 1 283 ? -32.756 3.206 37.348 1.00 82.75 283 ALA A N 1
ATOM 2327 C CA . ALA A 1 283 ? -33.976 2.759 38.009 1.00 82.75 283 ALA A CA 1
ATOM 2328 C C . ALA A 1 283 ? -33.759 1.370 38.632 1.00 82.75 283 ALA A C 1
ATOM 2330 O O . ALA A 1 283 ? -33.160 0.483 38.017 1.00 82.75 283 ALA A O 1
ATOM 2331 N N . GLY A 1 284 ? -34.195 1.202 39.881 1.00 83.38 284 GLY A N 1
ATOM 2332 C CA . GLY A 1 284 ? -34.150 -0.093 40.548 1.00 83.38 284 GLY A CA 1
ATOM 2333 C C . GLY A 1 284 ? -35.110 -1.087 39.894 1.00 83.38 284 GLY A C 1
ATOM 2334 O O . GLY A 1 284 ? -36.054 -0.704 39.213 1.00 83.38 284 GLY A O 1
ATOM 2335 N N . LEU A 1 285 ? -34.857 -2.380 40.101 1.00 89.88 285 LEU A N 1
ATOM 2336 C CA . LEU A 1 285 ? -35.809 -3.426 39.728 1.00 89.88 285 LEU A CA 1
ATOM 2337 C C . LEU A 1 285 ? -36.955 -3.442 40.737 1.00 89.88 285 LEU A C 1
ATOM 2339 O O . LEU A 1 285 ? -36.699 -3.543 41.942 1.00 89.88 285 LEU A O 1
ATOM 2343 N N . GLU A 1 286 ? -38.188 -3.375 40.244 1.00 92.44 286 GLU A N 1
ATOM 2344 C CA . GLU A 1 286 ? -39.373 -3.469 41.088 1.00 92.44 286 GLU A CA 1
ATOM 2345 C C . GLU A 1 286 ? -39.490 -4.854 41.726 1.00 92.44 286 GLU A C 1
ATOM 2347 O O . GLU A 1 286 ? -39.236 -5.882 41.092 1.00 92.44 286 GLU A O 1
ATOM 2352 N N . VAL A 1 287 ? -39.889 -4.883 42.995 1.00 92.62 287 VAL A N 1
ATOM 2353 C CA . VAL A 1 287 ? -40.071 -6.118 43.759 1.00 92.62 287 VAL A CA 1
ATOM 2354 C C . VAL A 1 287 ? -41.429 -6.110 44.434 1.00 92.62 287 VAL A C 1
ATOM 2356 O O . VAL A 1 287 ? -41.748 -5.195 45.191 1.00 92.62 287 VAL A O 1
ATOM 2359 N N . GLU A 1 288 ? -42.200 -7.158 44.189 1.00 93.12 288 GLU A N 1
ATOM 2360 C CA . GLU A 1 288 ? -43.457 -7.449 44.867 1.00 93.12 288 GLU A CA 1
ATOM 2361 C C . GLU A 1 288 ? -43.209 -8.443 45.997 1.00 93.12 288 GLU A C 1
ATOM 2363 O O . GLU A 1 288 ? -42.559 -9.476 45.807 1.00 93.12 288 GLU A O 1
ATOM 2368 N N . ILE A 1 289 ? -43.716 -8.118 47.185 1.00 92.19 289 ILE A N 1
ATOM 2369 C CA . ILE A 1 289 ? -43.675 -8.990 48.355 1.00 92.19 289 ILE A CA 1
ATOM 2370 C C . ILE A 1 289 ? -45.097 -9.186 48.865 1.00 92.19 289 ILE A C 1
ATOM 2372 O O . ILE A 1 289 ? -45.729 -8.228 49.305 1.00 92.19 289 ILE A O 1
ATOM 2376 N N . THR A 1 290 ? -45.573 -10.426 48.855 1.00 92.50 290 THR A N 1
ATOM 2377 C CA . THR A 1 290 ? -46.848 -10.815 49.467 1.00 92.50 290 THR A CA 1
ATOM 2378 C C . THR A 1 290 ? -46.575 -11.501 50.800 1.00 92.50 290 THR A C 1
ATOM 2380 O O . THR A 1 290 ? -45.903 -12.536 50.840 1.00 92.50 290 THR A O 1
ATOM 2383 N N . ASP A 1 291 ? -47.078 -10.933 51.895 1.00 90.38 291 ASP A N 1
ATOM 2384 C CA . ASP A 1 291 ? -47.040 -11.563 53.218 1.00 90.38 291 ASP A CA 1
ATOM 2385 C C . ASP A 1 291 ? -48.198 -12.566 53.331 1.00 90.38 291 ASP A C 1
ATOM 2387 O O . ASP A 1 291 ? -49.362 -12.221 53.129 1.00 90.38 291 ASP A O 1
ATOM 2391 N N . LEU A 1 292 ? -47.877 -13.825 53.621 1.00 89.69 292 LEU A N 1
ATOM 2392 C CA . LEU A 1 292 ? -48.847 -14.914 53.717 1.00 89.69 292 LEU A CA 1
ATOM 2393 C C . LEU A 1 292 ? -49.698 -14.849 54.996 1.00 89.69 292 LEU A C 1
ATOM 2395 O O . LEU A 1 292 ? -50.808 -15.378 54.994 1.00 89.69 292 LEU A O 1
ATOM 2399 N N . GLU A 1 293 ? -49.217 -14.198 56.061 1.00 89.94 293 GLU A N 1
ATOM 2400 C CA . GLU A 1 293 ? -49.959 -14.058 57.326 1.00 89.94 293 GLU A CA 1
ATOM 2401 C C . GLU A 1 293 ? -51.042 -12.981 57.212 1.00 89.94 293 GLU A C 1
ATOM 2403 O O . GLU A 1 293 ? -52.193 -13.191 57.591 1.00 89.94 293 GLU A O 1
ATOM 2408 N N . THR A 1 294 ? -50.680 -11.826 56.652 1.00 87.50 294 THR A N 1
ATOM 2409 C CA . THR A 1 294 ? -51.576 -10.664 56.537 1.00 87.50 294 THR A CA 1
ATOM 2410 C C . THR A 1 294 ? -52.313 -10.604 55.198 1.00 87.50 294 THR A C 1
ATOM 2412 O O . THR A 1 294 ? -53.259 -9.833 55.056 1.00 87.50 294 THR A O 1
ATOM 2415 N N . LYS A 1 295 ? -51.898 -11.417 54.214 1.00 87.94 295 LYS A N 1
ATOM 2416 C CA . LYS A 1 295 ? -52.370 -11.410 52.815 1.00 87.94 295 LYS A CA 1
ATOM 2417 C C . LYS A 1 295 ? -52.198 -10.062 52.099 1.00 87.94 295 LYS A C 1
ATOM 2419 O O . LYS A 1 295 ? -52.820 -9.827 51.065 1.00 87.94 295 LYS A O 1
ATOM 2424 N N . VAL A 1 296 ? -51.342 -9.182 52.619 1.00 90.62 296 VAL A N 1
ATOM 2425 C CA . VAL A 1 296 ? -51.046 -7.875 52.021 1.00 90.62 296 VAL A CA 1
ATOM 2426 C C . VAL A 1 296 ? -49.892 -8.012 51.030 1.00 90.62 296 VAL A C 1
ATOM 2428 O O . VAL A 1 296 ? -48.887 -8.662 51.319 1.00 90.62 296 VAL A O 1
ATOM 2431 N N . THR A 1 297 ? -50.032 -7.383 49.860 1.00 91.69 297 THR A N 1
ATOM 2432 C CA . THR A 1 297 ? -48.968 -7.296 48.850 1.00 91.69 297 THR A CA 1
ATOM 2433 C C . THR A 1 297 ? -48.413 -5.879 48.794 1.00 91.69 297 THR A C 1
ATOM 2435 O O . THR A 1 297 ? -49.165 -4.925 48.606 1.00 91.69 297 THR A O 1
ATOM 2438 N N . SER A 1 298 ? -47.096 -5.758 48.935 1.00 92.62 298 SER A N 1
ATOM 2439 C CA . SER A 1 298 ? -46.357 -4.495 48.922 1.00 92.62 298 SER A CA 1
ATOM 2440 C C . SER A 1 298 ? -45.387 -4.456 47.745 1.00 92.62 298 SER A C 1
ATOM 2442 O O . SER A 1 298 ? -44.650 -5.414 47.504 1.00 92.62 298 SER A O 1
ATOM 2444 N N . THR A 1 299 ? -45.358 -3.334 47.031 1.00 93.62 299 THR A N 1
ATOM 2445 C CA . THR A 1 299 ? -44.457 -3.080 45.898 1.00 93.62 299 THR A CA 1
ATOM 2446 C C . THR A 1 299 ? -43.317 -2.152 46.307 1.00 93.62 299 THR A C 1
ATOM 2448 O O . THR A 1 299 ? -43.549 -1.107 46.917 1.00 93.62 299 THR A O 1
ATOM 2451 N N . TYR A 1 300 ? -42.090 -2.488 45.919 1.00 92.75 300 TYR A N 1
ATOM 2452 C CA . TYR A 1 300 ? -40.894 -1.690 46.183 1.00 92.75 300 TYR A CA 1
ATOM 2453 C C . TYR A 1 300 ? -40.172 -1.358 44.876 1.00 92.75 300 TYR A C 1
ATOM 2455 O O . TYR A 1 300 ? -39.924 -2.239 44.066 1.00 92.75 300 TYR A O 1
ATOM 2463 N N . GLU A 1 301 ? -39.738 -0.109 44.715 1.00 90.44 301 GLU A N 1
ATOM 2464 C CA . GLU A 1 301 ? -38.971 0.393 43.552 1.00 90.44 301 GLU A CA 1
ATOM 2465 C C . GLU A 1 301 ? -37.555 -0.210 43.399 1.00 90.44 301 GLU A C 1
ATOM 2467 O O . GLU A 1 301 ? -36.844 0.084 42.442 1.00 90.44 301 GLU A O 1
ATOM 2472 N N . SER A 1 302 ? -37.073 -0.977 44.383 1.00 92.00 302 SER A N 1
ATOM 2473 C CA . SER A 1 302 ? -35.760 -1.623 44.316 1.00 92.00 302 SER A CA 1
ATOM 2474 C C . SER A 1 302 ? -35.661 -2.835 45.237 1.00 92.00 302 SER A C 1
ATOM 2476 O O . SER A 1 302 ? -36.211 -2.847 46.342 1.00 92.00 302 SER A O 1
ATOM 2478 N N . ILE A 1 303 ? -34.821 -3.799 44.845 1.00 91.81 303 ILE A N 1
ATOM 2479 C CA . ILE A 1 303 ? -34.438 -4.952 45.681 1.00 91.81 303 ILE A CA 1
ATOM 2480 C C . ILE A 1 303 ? -33.877 -4.498 47.035 1.00 91.81 303 ILE A C 1
ATOM 2482 O O . ILE A 1 303 ? -34.119 -5.139 48.051 1.00 91.81 303 ILE A O 1
ATOM 2486 N N . ARG A 1 304 ? -33.158 -3.368 47.078 1.00 92.44 304 ARG A N 1
ATOM 2487 C CA . ARG A 1 304 ? -32.628 -2.817 48.331 1.00 92.44 304 ARG A CA 1
ATOM 2488 C C . ARG A 1 304 ? -33.746 -2.419 49.292 1.00 92.44 304 ARG A C 1
ATOM 2490 O O . ARG A 1 304 ? -33.684 -2.808 50.454 1.00 92.44 304 ARG A O 1
ATOM 2497 N N . LYS A 1 305 ? -34.748 -1.663 48.827 1.00 92.69 305 LYS A N 1
ATOM 2498 C CA . LYS A 1 305 ? -35.883 -1.254 49.673 1.00 92.69 305 LYS A CA 1
ATOM 2499 C C . LYS A 1 305 ? -36.708 -2.463 50.119 1.00 92.69 305 LYS A C 1
ATOM 2501 O O . LYS A 1 305 ? -37.033 -2.560 51.298 1.00 92.69 305 LYS A O 1
ATOM 2506 N N . ALA A 1 306 ? -36.944 -3.409 49.213 1.00 93.38 306 ALA A N 1
ATOM 2507 C CA . ALA A 1 306 ? -37.577 -4.688 49.525 1.00 93.38 306 ALA A CA 1
ATOM 2508 C C . ALA A 1 306 ? -36.822 -5.464 50.617 1.00 93.38 306 ALA A C 1
ATOM 2510 O O . ALA A 1 306 ? -37.427 -5.891 51.594 1.00 93.38 306 ALA A O 1
ATOM 2511 N N . ALA A 1 307 ? -35.497 -5.598 50.493 1.00 93.81 307 ALA A N 1
ATOM 2512 C CA . ALA A 1 307 ? -34.663 -6.311 51.460 1.00 93.81 307 ALA A CA 1
ATOM 2513 C C . ALA A 1 307 ? -34.727 -5.682 52.858 1.00 93.81 307 ALA A C 1
ATOM 2515 O O . ALA A 1 307 ? -34.869 -6.405 53.843 1.00 93.81 307 ALA A O 1
ATOM 2516 N N . ILE A 1 308 ? -34.696 -4.348 52.940 1.00 94.50 308 ILE A N 1
ATOM 2517 C CA . ILE A 1 308 ? -34.838 -3.618 54.207 1.00 94.50 308 ILE A CA 1
ATOM 2518 C C . ILE A 1 308 ? -36.204 -3.904 54.845 1.00 94.50 308 ILE A C 1
ATOM 2520 O O . ILE A 1 308 ? -36.261 -4.197 56.037 1.00 94.50 308 ILE A O 1
ATOM 2524 N N . ALA A 1 309 ? -37.286 -3.884 54.062 1.00 92.50 309 ALA A N 1
ATOM 2525 C CA . ALA A 1 309 ? -38.642 -4.071 54.578 1.00 92.50 309 ALA A CA 1
ATOM 2526 C C . ALA A 1 309 ? -38.873 -5.444 55.233 1.00 92.50 309 ALA A C 1
ATOM 2528 O O . ALA A 1 309 ? -39.580 -5.536 56.230 1.00 92.50 309 ALA A O 1
ATOM 2529 N N . ILE A 1 310 ? -38.240 -6.502 54.716 1.00 92.31 310 ILE A N 1
ATOM 2530 C CA . ILE A 1 310 ? -38.340 -7.867 55.272 1.00 92.31 310 ILE A CA 1
ATOM 2531 C C . ILE A 1 310 ? -37.144 -8.257 56.154 1.00 92.31 310 ILE A C 1
ATOM 2533 O O . ILE A 1 310 ? -36.947 -9.442 56.450 1.00 92.31 310 ILE A O 1
ATOM 2537 N N . ASN A 1 311 ? -36.323 -7.277 56.548 1.00 92.75 311 ASN A N 1
ATOM 2538 C CA . ASN A 1 311 ? -35.106 -7.462 57.338 1.00 92.75 311 ASN A CA 1
ATOM 2539 C C . ASN A 1 311 ? -34.207 -8.584 56.777 1.00 92.75 311 ASN A C 1
ATOM 2541 O O . ASN A 1 311 ? -33.945 -9.623 57.407 1.00 92.75 311 ASN A O 1
ATOM 2545 N N . SER A 1 312 ? -33.808 -8.408 55.520 1.00 92.81 312 SER A N 1
ATOM 2546 C CA . SER A 1 312 ? -32.942 -9.319 54.786 1.00 92.81 312 SER A CA 1
ATOM 2547 C C . SER A 1 312 ? -31.853 -8.571 54.018 1.00 92.81 312 SER A C 1
ATOM 2549 O O . SER A 1 312 ? -31.855 -7.349 53.920 1.00 92.81 312 SER A O 1
ATOM 2551 N N . ASP A 1 313 ? -30.898 -9.326 53.479 1.00 93.56 313 ASP A N 1
ATOM 2552 C CA . ASP A 1 313 ? -29.794 -8.791 52.693 1.00 93.56 313 ASP A CA 1
ATOM 2553 C C . ASP A 1 313 ? -30.073 -8.914 51.189 1.00 93.56 313 ASP A C 1
ATOM 2555 O O . ASP A 1 313 ? -30.649 -9.901 50.719 1.00 93.56 313 ASP A O 1
ATOM 2559 N N . ILE A 1 314 ? -29.592 -7.935 50.420 1.00 93.00 314 ILE A N 1
ATOM 2560 C CA . ILE A 1 314 ? -29.776 -7.860 48.963 1.00 93.00 314 ILE A CA 1
ATOM 2561 C C . ILE A 1 314 ? -29.234 -9.122 48.284 1.00 93.00 314 ILE A C 1
ATOM 2563 O O . ILE A 1 314 ? -29.902 -9.690 47.419 1.00 93.00 314 ILE A O 1
ATOM 2567 N N . LYS A 1 315 ? -28.048 -9.604 48.690 1.00 94.38 315 LYS A N 1
ATOM 2568 C CA . LYS A 1 315 ? -27.437 -10.797 48.081 1.00 94.38 315 LYS A CA 1
ATOM 2569 C C . LYS A 1 315 ? -28.266 -12.043 48.357 1.00 94.38 315 LYS A C 1
ATOM 2571 O O . LYS A 1 315 ? -28.320 -12.939 47.519 1.00 94.38 315 LYS A O 1
ATOM 2576 N N . THR A 1 316 ? -28.922 -12.099 49.516 1.00 93.50 316 THR A N 1
ATOM 2577 C CA . THR A 1 316 ? -29.790 -13.223 49.880 1.00 93.50 316 THR A CA 1
ATOM 2578 C C . THR A 1 316 ? -30.999 -13.293 48.957 1.00 93.50 316 THR A C 1
ATOM 2580 O O . THR A 1 316 ? -31.313 -14.381 48.471 1.00 93.50 316 THR A O 1
ATOM 2583 N N . LEU A 1 317 ? -31.625 -12.151 48.657 1.00 91.62 317 LEU A N 1
ATOM 2584 C CA . LEU A 1 317 ? -32.754 -12.090 47.728 1.00 91.62 317 LEU A CA 1
ATOM 2585 C C . LEU A 1 317 ? -32.347 -12.421 46.291 1.00 91.62 317 LEU A C 1
ATOM 2587 O O . LEU A 1 317 ? -32.988 -13.275 45.683 1.00 91.62 317 LEU A O 1
ATOM 2591 N N . CYS A 1 318 ? -31.249 -11.853 45.783 1.00 91.25 318 CYS A N 1
ATOM 2592 C CA . CYS A 1 318 ? -30.763 -12.164 44.432 1.00 91.25 318 CYS A CA 1
ATOM 2593 C C . CYS A 1 318 ? -30.393 -13.650 44.277 1.00 91.25 318 CYS A C 1
ATOM 2595 O O . CYS A 1 318 ? -30.832 -14.314 43.344 1.00 91.25 318 CYS A O 1
ATOM 2597 N N . ARG A 1 319 ? -29.635 -14.216 45.229 1.00 92.56 319 ARG A N 1
ATOM 2598 C CA . ARG A 1 319 ? -29.256 -15.641 45.196 1.00 92.56 319 ARG A CA 1
ATOM 2599 C C . ARG A 1 319 ? -30.478 -16.552 45.270 1.00 92.56 319 ARG A C 1
ATOM 2601 O O . ARG A 1 319 ? -30.518 -17.609 44.640 1.00 92.56 319 ARG A O 1
ATOM 2608 N N . ARG A 1 320 ? -31.465 -16.166 46.084 1.00 91.44 320 ARG A N 1
ATOM 2609 C CA . ARG A 1 320 ? -32.730 -16.887 46.186 1.00 91.44 320 ARG A CA 1
ATOM 2610 C C . ARG A 1 320 ? -33.452 -16.885 44.843 1.00 91.44 320 ARG A C 1
ATOM 2612 O O . ARG A 1 320 ? -33.814 -17.962 44.386 1.00 91.44 320 ARG A O 1
ATOM 2619 N N . GLU A 1 321 ? -33.641 -15.716 44.246 1.00 91.44 321 GLU A N 1
ATOM 2620 C CA . GLU A 1 321 ? -34.293 -15.550 42.947 1.00 91.44 321 GLU A CA 1
ATOM 2621 C C . GLU A 1 321 ? -33.641 -16.439 41.880 1.00 91.44 321 GLU A C 1
ATOM 2623 O O . GLU A 1 321 ? -34.326 -17.258 41.273 1.00 91.44 321 GLU A O 1
ATOM 2628 N N . GLU A 1 322 ? -32.314 -16.379 41.730 1.00 90.88 322 GLU A N 1
ATOM 2629 C CA . GLU A 1 322 ? -31.575 -17.236 40.791 1.00 90.88 322 GLU A CA 1
ATOM 2630 C C . GLU A 1 322 ? -31.833 -18.731 41.037 1.00 90.88 322 GLU A C 1
ATOM 2632 O O . GLU A 1 322 ? -31.999 -19.511 40.097 1.00 90.88 322 GLU A O 1
ATOM 2637 N N . SER A 1 323 ? -31.876 -19.153 42.304 1.00 92.06 323 SER A N 1
ATOM 2638 C CA . SER A 1 323 ? -32.155 -20.546 42.658 1.00 92.06 323 SER A CA 1
ATOM 2639 C C . SER A 1 323 ? -33.599 -20.956 42.366 1.00 92.06 323 SER A C 1
ATOM 2641 O O . SER A 1 323 ? -33.818 -22.108 41.994 1.00 92.06 323 SER A O 1
ATOM 2643 N N . GLN A 1 324 ? -34.564 -20.062 42.575 1.00 90.56 324 GLN A N 1
ATOM 2644 C CA . GLN A 1 324 ? -35.986 -20.292 42.309 1.00 90.56 324 GLN A CA 1
ATOM 2645 C C . GLN A 1 324 ? -36.252 -20.372 40.798 1.00 90.56 324 GLN A C 1
ATOM 2647 O O . GLN A 1 324 ? -36.854 -21.344 40.345 1.00 90.56 324 GLN A O 1
ATOM 2652 N N . LEU A 1 325 ? -35.681 -19.453 40.011 1.00 89.25 325 LEU A N 1
ATOM 2653 C CA . LEU A 1 325 ? -35.750 -19.464 38.544 1.00 89.25 325 LEU A CA 1
ATOM 2654 C C . LEU A 1 325 ? -35.182 -20.759 37.952 1.00 89.25 325 LEU A C 1
ATOM 2656 O O . LEU A 1 325 ? -35.837 -21.397 37.134 1.00 89.25 325 LEU A O 1
ATOM 2660 N N . LYS A 1 326 ? -34.009 -21.210 38.423 1.00 90.69 326 LYS A N 1
ATOM 2661 C CA . LYS A 1 326 ? -33.412 -22.491 37.993 1.00 90.69 326 LYS A CA 1
ATOM 2662 C C . LYS A 1 326 ? -34.297 -23.703 38.287 1.00 90.69 326 LYS A C 1
ATOM 2664 O O . LYS A 1 326 ? -34.216 -24.696 37.576 1.00 90.69 326 LYS A O 1
ATOM 2669 N N . LYS A 1 327 ? -35.090 -23.644 39.358 1.00 90.94 327 LYS A N 1
ATOM 2670 C CA . LYS A 1 327 ? -35.983 -24.729 39.781 1.00 90.94 327 LYS A CA 1
ATOM 2671 C C . LYS A 1 327 ? -37.399 -24.600 39.206 1.00 90.94 327 LYS A C 1
ATOM 2673 O O . LYS A 1 327 ? -38.187 -25.516 39.400 1.00 90.94 327 LYS A O 1
ATOM 2678 N N . GLY A 1 328 ? -37.734 -23.485 38.551 1.00 88.00 328 GLY A N 1
ATOM 2679 C CA . GLY A 1 328 ? -39.081 -23.212 38.040 1.00 88.00 328 GLY A CA 1
ATOM 2680 C C . GLY A 1 328 ? -40.158 -23.088 39.126 1.00 88.00 328 GLY A C 1
ATOM 2681 O O . GLY A 1 328 ? -41.337 -23.248 38.830 1.00 88.00 328 GLY A O 1
ATOM 2682 N N . ILE A 1 329 ? -39.775 -22.832 40.381 1.00 89.12 329 ILE A N 1
ATOM 2683 C CA . ILE A 1 329 ? -40.694 -22.719 41.526 1.00 89.12 329 ILE A CA 1
ATOM 2684 C C . ILE A 1 329 ? -40.475 -21.391 42.241 1.00 89.12 329 ILE A C 1
ATOM 2686 O O . ILE A 1 329 ? -39.362 -20.874 42.236 1.00 89.12 329 ILE A O 1
ATOM 2690 N N . ASN A 1 330 ? -41.509 -20.872 42.904 1.00 88.06 330 ASN A N 1
ATOM 2691 C CA . ASN A 1 330 ? -41.377 -19.770 43.855 1.00 88.06 330 ASN A CA 1
ATOM 2692 C C . ASN A 1 330 ? -41.925 -20.213 45.212 1.00 88.06 330 ASN A C 1
ATOM 2694 O O . ASN A 1 330 ? -43.132 -20.330 45.395 1.00 88.06 330 ASN A O 1
ATOM 2698 N N . THR A 1 331 ? -41.035 -20.533 46.149 1.00 90.44 331 THR A N 1
ATOM 2699 C CA . THR A 1 331 ? -41.431 -20.937 47.504 1.00 90.44 331 THR A CA 1
ATOM 2700 C C . THR A 1 331 ? -41.554 -19.740 48.461 1.00 90.44 331 THR A C 1
ATOM 2702 O O . THR A 1 331 ? -41.012 -18.664 48.198 1.00 90.44 331 THR A O 1
ATOM 2705 N N . PRO A 1 332 ? -42.210 -19.894 49.619 1.00 90.81 332 PRO A N 1
ATOM 2706 C CA . PRO A 1 332 ? -42.203 -18.856 50.641 1.00 90.81 332 PRO A CA 1
ATOM 2707 C C . PRO A 1 332 ? -40.793 -18.623 51.201 1.00 90.81 332 PRO A C 1
ATOM 2709 O O . PRO A 1 332 ? -40.085 -19.551 51.599 1.00 90.81 332 PRO A O 1
ATOM 2712 N N . TYR A 1 333 ? -40.369 -17.367 51.263 1.00 91.06 333 TYR A N 1
ATOM 2713 C CA . TYR A 1 333 ? -39.161 -16.950 51.959 1.00 91.06 333 TYR A CA 1
ATOM 2714 C C . TYR A 1 333 ? -39.424 -16.869 53.466 1.00 91.06 333 TYR A C 1
ATOM 2716 O O . TYR A 1 333 ? -40.369 -16.210 53.901 1.00 91.06 333 TYR A O 1
ATOM 2724 N N . ARG A 1 334 ? -38.590 -17.558 54.263 1.00 88.88 334 ARG A N 1
ATOM 2725 C CA . ARG A 1 334 ? -38.763 -17.715 55.724 1.00 88.88 334 ARG A CA 1
ATOM 2726 C C . ARG A 1 334 ? -40.178 -18.178 56.112 1.00 88.88 334 ARG A C 1
ATOM 2728 O O . ARG A 1 334 ? -40.693 -17.766 57.141 1.00 88.88 334 ARG A O 1
ATOM 2735 N N . ASN A 1 335 ? -40.806 -18.999 55.264 1.00 88.00 335 ASN A N 1
ATOM 2736 C CA . ASN A 1 335 ? -42.181 -19.486 55.426 1.00 88.00 335 ASN A CA 1
ATOM 2737 C C . ASN A 1 335 ? -43.258 -18.388 55.542 1.00 88.00 335 ASN A C 1
ATOM 2739 O O . ASN A 1 335 ? -44.369 -18.687 55.961 1.00 88.00 335 ASN A O 1
ATOM 2743 N N . ARG A 1 336 ? -42.954 -17.141 55.149 1.00 90.25 336 ARG A N 1
ATOM 2744 C CA . ARG A 1 336 ? -43.850 -15.992 55.347 1.00 90.25 336 ARG A CA 1
ATOM 2745 C C . ARG A 1 336 ? -44.039 -15.113 54.115 1.00 90.25 336 ARG A C 1
ATOM 2747 O O . ARG A 1 336 ? -45.146 -14.658 53.869 1.00 90.25 336 ARG A O 1
ATOM 2754 N N . TYR A 1 337 ? -42.990 -14.880 53.330 1.00 91.62 337 TYR A N 1
ATOM 2755 C CA . TYR A 1 337 ? -43.031 -13.890 52.249 1.00 91.62 337 TYR A CA 1
ATOM 2756 C C . TYR A 1 337 ? -42.899 -14.541 50.875 1.00 91.62 337 TYR A C 1
ATOM 2758 O O . TYR A 1 337 ? -41.900 -15.201 50.597 1.00 91.62 337 TYR A O 1
ATOM 2766 N N . MET A 1 338 ? -43.854 -14.312 49.982 1.00 91.69 338 MET A N 1
ATOM 2767 C CA . MET A 1 338 ? -43.693 -14.603 48.556 1.00 91.69 338 MET A CA 1
ATOM 2768 C C . MET A 1 338 ? -43.051 -13.394 47.885 1.00 91.69 338 MET A C 1
ATOM 2770 O O . MET A 1 338 ? -43.542 -12.282 48.038 1.00 91.69 338 MET A O 1
ATOM 2774 N N . ILE A 1 339 ? -41.933 -13.597 47.188 1.00 92.81 339 ILE A N 1
ATOM 2775 C CA . ILE A 1 339 ? -41.132 -12.508 46.614 1.00 92.81 339 ILE A CA 1
ATOM 2776 C C . ILE A 1 339 ? -41.060 -12.699 45.105 1.00 92.81 339 ILE A C 1
ATOM 2778 O O . ILE A 1 339 ? -40.670 -13.774 44.643 1.00 92.81 339 ILE A O 1
ATOM 2782 N N . THR A 1 340 ? -41.380 -11.650 44.355 1.00 91.19 340 THR A N 1
ATOM 2783 C CA . THR A 1 340 ? -41.304 -11.628 42.893 1.00 91.19 340 THR A CA 1
ATOM 2784 C C . THR A 1 340 ? -40.542 -10.386 42.454 1.00 91.19 340 THR A C 1
ATOM 2786 O O . THR A 1 340 ? -40.940 -9.264 42.753 1.00 91.19 340 THR A O 1
ATOM 2789 N N . ILE A 1 341 ? -39.419 -10.581 41.765 1.00 92.25 341 ILE A N 1
ATOM 2790 C CA . ILE A 1 341 ? -38.587 -9.494 41.240 1.00 92.25 341 ILE A CA 1
ATOM 2791 C C . ILE A 1 341 ? -38.933 -9.330 39.761 1.00 92.25 341 ILE A C 1
ATOM 2793 O O . ILE A 1 341 ? -38.800 -10.275 38.982 1.00 92.25 341 ILE A O 1
ATOM 2797 N N . LYS A 1 342 ? -39.385 -8.140 39.366 1.00 87.94 342 LYS A N 1
ATOM 2798 C CA . LYS A 1 342 ? -39.713 -7.833 37.973 1.00 87.94 342 LYS A CA 1
ATOM 2799 C C . LYS A 1 342 ? -38.433 -7.491 37.223 1.00 87.94 342 LYS A C 1
ATOM 2801 O O . LYS A 1 342 ? -37.862 -6.415 37.407 1.00 87.94 342 LYS A O 1
ATOM 2806 N N . ARG A 1 343 ? -37.967 -8.422 36.392 1.00 83.69 343 ARG A N 1
ATOM 2807 C CA . ARG A 1 343 ? -36.878 -8.191 35.436 1.00 83.69 343 ARG A CA 1
ATOM 2808 C C . ARG A 1 343 ? -37.467 -7.898 34.049 1.00 83.69 343 ARG A C 1
ATOM 2810 O O . ARG A 1 343 ? -38.460 -8.540 33.709 1.00 83.69 343 ARG A O 1
ATOM 2817 N N . PRO A 1 344 ? -36.912 -6.922 33.308 1.00 71.44 344 PRO A N 1
ATOM 2818 C CA . PRO A 1 344 ? -37.338 -6.614 31.945 1.00 71.44 344 PRO A CA 1
ATOM 2819 C C . PRO A 1 344 ? -37.003 -7.729 30.953 1.00 71.44 344 PRO A C 1
ATOM 2821 O O . PRO A 1 344 ? -36.074 -8.525 31.243 1.00 71.44 344 PRO A O 1
#

pLDDT: mean 76.31, std 22.59, range [26.0, 96.75]

Foldseek 3Di:
DDDDDDDDDDPVVVVVVVVVVVVVCVPPVPPPCPPDVPVPPPPPVVVVVVVVVVVVVCCVVVVDDPVVVLVVVCVPPVDPVVNVVVVVVVLVVLLPPPQPPFFPDKALACPVCVVVLCVVQPQFWAKKKKAQSVPRFIDIATDRSRSVVVVLLVDPVSCVVCVPQLVSVVCVVRPSNRIMMTTRDTDDPVCRQVRSLVCCVVPVGPRPPDNHGDDCVVPDDDPVVVVVVVVVCPPDDDDPVVVVVVVVCCDAPNPPCHPHDDDPVVVVVVVVVVVPDDDDDDWAWKKWKQWPVVRDIDIDRHLVVVQVVVVHDSVVVVVLVVVCVVVVHFDADVNTIGMDTDDD

Sequence (344 aa):
MIKSDIRVKDPCLGILITLRCLVYFGFQGFNYLNLYPSFWLRGVFAPCFVFLFIWLDNLIVLNLNLRDVYSFVVALCGDKEFVSLFSDFYLLAILPPFASNYGIKRYDDPINTRNLIREENNGKVGVYCWFNRINGKFYIGSGDPLYLRISDYYQPWYFLARPNLYIVRAMAKYGLDNFSLIILEYTDSQNLISCEQKWIDQLKPEYNVNPTAGNSKGYKHSEESIEKMRRAVLGRKHTDEVKKVMSESRKGENNPFYGKKHSEHSLKLIKDAASKRVKLPVAGLEVEITDLETKVTSTYESIRKAAIAINSDIKTLCRREESQLKKGINTPYRNRYMITIKRP

InterPro domains:
  IPR000305 GIY-YIG endonuclease [PF01541] (125-208)
  IPR000305 GIY-YIG endonuclease [PS50164] (123-209)
  IPR000305 GIY-YIG endonuclease [SM00465] (124-213)
  IPR003611 Nuclease associated modular domain 3 [PF07460] (218-232)
  IPR003611 Nuclease associated modular domain 3 [PF07460] (235-270)
  IPR003611 Nuclease associated modular domain 3 [SM00496] (217-233)
  IPR003611 Nuclease associated modular domain 3 [SM00496] (234-250)
  IPR003611 Nuclease associated modular domain 3 [SM00496] (258-274)
  IPR006350 Intron endonuclease, group I [TIGR01453] (124-339)
  IPR010896 Nuclease-associated modular DNA-binding 1 [PF07453] (286-313)
  IPR035901 GIY-YIG endonuclease superfamily [G3DSA:3.40.1440.10] (124-214)
  IPR035901 GIY-YIG endonuclease superfamily [SSF82771] (124-212)

Organism: NCBI:txid337075

Secondary structure (DSSP, 8-state):
----------HHHHHHHHHHHHHHHTTTTTSSTTS-GGGGGGSSHHHHHHHHHHHHHHHHHHT--HHHHHHHHHHHH--HHHHHHHHHHHHHHHS-THHHHS-SEEES-TTTTHHHHHHHHTT--EEEEEEETTT--EEEEEETTHHHHHHGGG-HHHHHH-TT-HHHHHHHHH-GGGEEEEEEEE--TTTHHHHHHHHHHHH--TT---SS-S--TTPPPPHHHHHHHHHHHTT----HHHHHHHHHTTSGGGSTTTT----HHHHHHHHHHHHT---PPPPPPPEEEEETTT--EEEESSHHHHHHHTT--HHHHHHHHHHHHHHT--PPBTTTEEEEE---